Protein AF-A0A968ACC7-F1 (afdb_monomer)

Foldseek 3Di:
DDPVVVVVCCQLVVDPPVVVVVVVVVPDDPPDPDDDDPDPAAAADEDLEPPPQAEAEDPQALDDLLDAQWKWFRHNSHTYIDHPPRPVVVPDPGDSNRMYGYHYPFVRHFADDKWKKKFAWAAPVLVCVLVVPADPQWAWPDKDFPDDPPDRTTIIMTITHGTTNVSVSSRVVSVVVSPGDMDTHRDD

Solvent-accessible surface area (backbone atoms only — not comparable to full-atom values): 10798 Å² total; per-residue (Å²): 134,55,73,67,56,53,52,49,33,38,57,29,48,76,39,51,62,68,57,53,50,47,55,52,59,76,70,52,64,87,85,59,84,76,76,74,78,93,62,96,66,60,55,76,48,77,38,51,72,61,54,61,79,41,45,40,69,32,86,89,62,57,48,56,79,74,56,77,66,27,32,26,39,55,30,75,71,26,33,44,30,35,40,71,80,33,64,74,62,70,71,49,93,71,56,70,89,44,33,30,35,46,43,54,42,33,82,68,17,60,43,87,51,66,37,54,37,41,27,71,62,44,37,69,70,58,52,52,59,55,58,75,69,49,53,89,52,59,44,72,75,52,75,46,73,77,46,62,88,86,48,81,43,30,23,34,38,42,33,27,40,39,65,20,41,46,40,46,42,54,44,53,54,51,47,66,72,62,77,56,71,68,48,73,66,90,59,108

Secondary structure (DSSP, 8-state):
--HHHHHHHHHTTSS-HHHHHHHHHHHS-TT---PPPS-SSPEEEEE----TTTEEE-TTT---TTSSSEEEEEETTEEEEEETT-HHHHHS---GGGEEEEEE-TTT-B--S-EEEEESS--HHHHHHHHHT--TT-EEEEEEE-S-TT-SS--EEEEEE-SBHHHHHHHHHHHHHTT---B-----

Nearest PDB structures (foldseek):
  5iqr-assembly1_8  TM=5.198E-01  e=1.239E-05  Escherichia coli K-12
  5ypw-assembly3_E  TM=6.716E-01  e=7.615E-02  Escherichia coli O157:H7
  5a76-assembly2_D  TM=5.533E-01  e=7.615E-02  Human gammaherpesvirus 8
  5a76-assembly2_C  TM=6.063E-01  e=1.926E-01  Human gammaherpesvirus 8
  6u9d-assembly2_S-2  TM=6.191E-01  e=7.062E-01  Saccharomyces cerevisiae

pLDDT: mean 91.01, std 7.69, range [58.75, 98.56]

Structure (mmCIF, N/CA/C/O backbone):
data_AF-A0A968ACC7-F1
#
_entry.id   AF-A0A968ACC7-F1
#
loop_
_atom_site.group_PDB
_atom_site.id
_atom_site.type_symbol
_atom_site.label_atom_id
_atom_site.label_alt_id
_atom_site.label_comp_id
_atom_site.label_asym_id
_atom_site.label_entity_id
_atom_site.label_seq_id
_atom_site.pdbx_PDB_ins_code
_atom_site.Cartn_x
_atom_site.Cartn_y
_atom_site.Cartn_z
_atom_site.occupancy
_atom_site.B_iso_or_equiv
_atom_site.auth_seq_id
_atom_site.auth_comp_id
_atom_site.auth_asym_id
_atom_site.auth_atom_id
_atom_site.pdbx_PDB_model_num
ATOM 1 N N . GLU A 1 1 ? -19.640 -14.797 26.394 1.00 71.00 1 GLU A N 1
ATOM 2 C CA . GLU A 1 1 ? -18.647 -14.474 25.346 1.00 71.00 1 GLU A CA 1
ATOM 3 C C . GLU A 1 1 ? -17.283 -14.264 25.990 1.00 71.00 1 GLU A C 1
ATOM 5 O O . GLU A 1 1 ? -17.244 -13.847 27.144 1.00 71.00 1 GLU A O 1
ATOM 10 N N . SER A 1 2 ? -16.188 -14.594 25.298 1.00 93.19 2 SER A N 1
ATOM 11 C CA . SER A 1 2 ? -14.826 -14.314 25.775 1.00 93.19 2 SER A CA 1
ATOM 12 C C . SER A 1 2 ? -14.429 -12.861 25.482 1.00 93.19 2 SER A C 1
ATOM 14 O O . SER A 1 2 ? -14.999 -12.214 24.603 1.00 93.19 2 SER A O 1
ATOM 16 N N . LEU A 1 3 ? -13.425 -12.348 26.199 1.00 90.75 3 LEU A N 1
ATOM 17 C CA . LEU A 1 3 ? -12.864 -11.015 25.944 1.00 90.75 3 LEU A CA 1
ATOM 18 C C . LEU A 1 3 ? -12.285 -10.906 24.520 1.00 90.75 3 LEU A C 1
ATOM 20 O O . LEU A 1 3 ? -12.433 -9.881 23.862 1.00 90.75 3 LEU A O 1
ATOM 24 N N . GLU A 1 4 ? -11.666 -11.983 24.037 1.00 90.88 4 GLU A N 1
ATOM 25 C CA . GLU A 1 4 ? -11.117 -12.069 22.682 1.00 90.88 4 GLU A CA 1
ATOM 26 C C . GLU A 1 4 ? -12.207 -11.928 21.620 1.00 90.88 4 GLU A C 1
ATOM 28 O O . GLU A 1 4 ? -12.040 -11.160 20.675 1.00 90.88 4 GLU A O 1
ATOM 33 N N . GLN A 1 5 ? -13.350 -12.596 21.810 1.00 90.12 5 GLN A N 1
ATOM 34 C CA . GLN A 1 5 ? -14.481 -12.472 20.895 1.00 90.12 5 GLN A CA 1
ATOM 35 C C . GLN A 1 5 ? -15.026 -11.042 20.879 1.00 90.12 5 GLN A C 1
ATOM 37 O O . GLN A 1 5 ? -15.308 -10.504 19.815 1.00 90.12 5 GLN A O 1
ATOM 42 N N . LEU A 1 6 ? -15.116 -10.388 22.041 1.00 89.81 6 LEU A N 1
ATOM 43 C CA . LEU A 1 6 ? -15.530 -8.987 22.106 1.00 89.81 6 LEU A CA 1
ATOM 44 C C . LEU A 1 6 ? -14.566 -8.076 21.329 1.00 89.81 6 LEU A C 1
ATOM 46 O O . LEU A 1 6 ? -15.016 -7.208 20.584 1.00 89.81 6 LEU A O 1
ATOM 50 N N . PHE A 1 7 ? -13.251 -8.266 21.478 1.00 87.62 7 PHE A N 1
ATOM 51 C CA . PHE A 1 7 ? -12.260 -7.492 20.724 1.00 87.62 7 PHE A CA 1
ATOM 52 C C . PHE A 1 7 ? -12.349 -7.736 19.223 1.00 87.62 7 PHE A C 1
ATOM 54 O O . PHE A 1 7 ? -12.256 -6.775 18.457 1.00 87.62 7 PHE A O 1
ATOM 61 N N . LEU A 1 8 ? -12.575 -8.983 18.809 1.00 85.12 8 LEU A N 1
ATOM 62 C CA . LEU A 1 8 ? -12.802 -9.318 17.410 1.00 85.12 8 LEU A CA 1
ATOM 63 C C . LEU A 1 8 ? -14.037 -8.585 16.875 1.00 85.12 8 LEU A C 1
ATOM 65 O O . LEU A 1 8 ? -13.915 -7.854 15.897 1.00 85.12 8 LEU A O 1
ATOM 69 N N . ASN A 1 9 ? -15.176 -8.688 17.567 1.00 86.25 9 ASN A N 1
ATOM 70 C CA . ASN A 1 9 ? -16.439 -8.065 17.160 1.00 86.25 9 ASN A CA 1
ATOM 71 C C . ASN A 1 9 ? -16.333 -6.532 17.084 1.00 86.25 9 ASN A C 1
ATOM 73 O O . ASN A 1 9 ? -16.924 -5.907 16.208 1.00 86.25 9 ASN A O 1
ATOM 77 N N . VAL A 1 10 ? -15.559 -5.904 17.977 1.00 83.38 10 VAL A N 1
ATOM 78 C CA . VAL A 1 10 ? -15.259 -4.463 17.888 1.00 83.38 10 VAL A CA 1
ATOM 79 C C . VAL A 1 10 ? -14.365 -4.161 16.685 1.00 83.38 10 VAL A C 1
ATOM 81 O O . VAL A 1 10 ? -14.599 -3.185 15.975 1.00 83.38 10 VAL A O 1
ATOM 84 N N . GLY A 1 11 ? -13.346 -4.988 16.444 1.00 78.44 11 GLY A N 1
ATOM 85 C CA . GLY A 1 11 ? -12.407 -4.831 15.334 1.00 78.44 11 GLY A CA 1
ATOM 86 C C . GLY A 1 11 ? -13.066 -4.940 13.958 1.00 78.44 11 GLY A C 1
ATOM 87 O O . GLY A 1 11 ? -12.715 -4.173 13.063 1.00 78.44 11 GLY A O 1
ATOM 88 N N . VAL A 1 12 ? -14.053 -5.829 13.809 1.00 77.75 12 VAL A N 1
ATOM 89 C CA . VAL A 1 12 ? -14.881 -5.960 12.597 1.00 77.75 12 VAL A CA 1
ATOM 90 C C . VAL A 1 12 ? -16.132 -5.077 12.636 1.00 77.75 12 VAL A C 1
ATOM 92 O O . VAL A 1 12 ? -17.044 -5.271 11.853 1.00 77.75 12 VAL A O 1
ATOM 95 N N . ALA A 1 13 ? -16.220 -4.104 13.544 1.00 77.19 13 ALA A N 1
ATOM 96 C CA . ALA A 1 13 ? -17.356 -3.185 13.653 1.00 77.19 13 ALA A CA 1
ATOM 97 C C . ALA A 1 13 ? -18.755 -3.833 13.843 1.00 77.19 13 ALA A C 1
ATOM 99 O O . ALA A 1 13 ? -19.752 -3.116 13.783 1.00 77.19 13 ALA A O 1
ATOM 100 N N . GLU A 1 14 ? -18.847 -5.133 14.153 1.00 83.25 14 GLU A N 1
ATOM 101 C CA . GLU A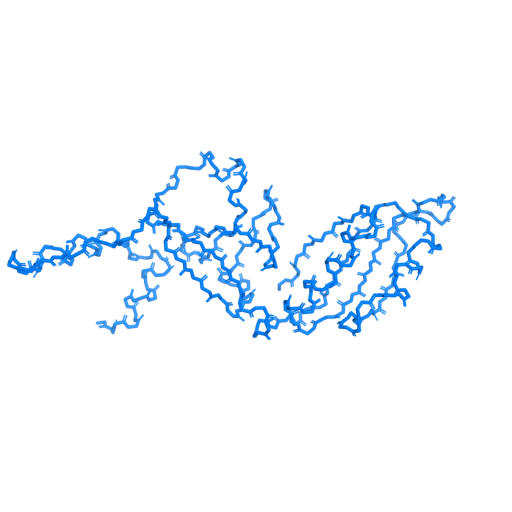 1 14 ? -20.092 -5.806 14.567 1.00 83.25 14 GLU A CA 1
ATOM 102 C C . GLU A 1 14 ? -20.606 -5.245 15.899 1.00 83.25 14 GLU A C 1
ATOM 104 O O . GLU A 1 14 ? -21.808 -5.079 16.109 1.00 83.25 14 GLU A O 1
ATOM 109 N N . VAL A 1 15 ? -19.683 -4.910 16.806 1.00 85.75 15 VAL A N 1
ATOM 110 C CA . VAL A 1 15 ? -19.976 -4.174 18.036 1.00 85.75 15 VAL A CA 1
ATOM 111 C C . VAL A 1 15 ? -19.408 -2.768 17.911 1.00 85.75 15 VAL A C 1
ATOM 113 O O . VAL A 1 15 ? -18.197 -2.554 17.909 1.00 85.75 15 VAL A O 1
ATOM 116 N N . SER A 1 16 ? -20.294 -1.774 17.876 1.00 81.44 16 SER A N 1
ATOM 117 C CA . SER A 1 16 ? -19.899 -0.366 17.847 1.00 81.44 16 SER A CA 1
ATOM 118 C C . SER A 1 16 ? -19.069 -0.003 19.084 1.00 81.44 16 SER A C 1
ATOM 120 O O . SER A 1 16 ? -19.563 -0.029 20.218 1.00 81.44 16 SER A O 1
ATOM 122 N N . TYR A 1 17 ? -17.822 0.433 18.865 1.00 80.69 17 TYR A N 1
ATOM 123 C CA . TYR A 1 17 ? -16.945 0.929 19.930 1.00 80.69 17 TYR A CA 1
ATOM 124 C C . TYR A 1 17 ? -17.617 2.030 20.757 1.00 80.69 17 TYR A C 1
ATOM 126 O O . TYR A 1 17 ? -17.463 2.082 21.973 1.00 80.69 17 TYR A O 1
ATOM 134 N N . ARG A 1 18 ? -18.407 2.904 20.123 1.00 80.38 18 ARG A N 1
ATOM 135 C CA . ARG A 1 18 ? -19.126 3.982 20.813 1.00 80.38 18 ARG A CA 1
ATOM 136 C C . ARG A 1 18 ? -20.157 3.442 21.800 1.00 80.38 18 ARG A C 1
ATOM 138 O O . ARG A 1 18 ? -20.295 3.980 22.897 1.00 80.38 18 ARG A O 1
ATOM 145 N N . GLU A 1 19 ? -20.891 2.409 21.406 1.00 85.12 19 GLU A N 1
ATOM 146 C CA . GLU A 1 19 ? -21.922 1.807 22.252 1.00 85.12 19 GLU A CA 1
ATOM 147 C C . GLU A 1 19 ? -21.301 0.992 23.371 1.00 85.12 19 GLU A C 1
ATOM 149 O O . GLU A 1 19 ? -21.732 1.116 24.515 1.00 85.12 19 GLU A O 1
ATOM 154 N N . LEU A 1 20 ? -20.251 0.233 23.055 1.00 88.25 20 LEU A N 1
ATOM 155 C CA . LEU A 1 20 ? -19.456 -0.469 24.048 1.00 88.25 20 LEU A CA 1
ATOM 156 C C . LEU A 1 20 ? -18.865 0.516 25.059 1.00 88.25 20 LEU A C 1
ATOM 158 O O . LEU A 1 20 ? -19.028 0.334 26.259 1.00 88.25 20 LEU A O 1
ATOM 162 N N . ARG A 1 21 ? -18.261 1.610 24.585 1.00 85.50 21 ARG A N 1
ATOM 163 C CA . ARG A 1 21 ? -17.738 2.678 25.438 1.00 85.50 21 ARG A CA 1
ATOM 164 C C . ARG A 1 21 ? -18.832 3.260 26.322 1.00 85.50 21 ARG A C 1
ATOM 166 O O . ARG A 1 21 ? -18.579 3.455 27.500 1.00 85.50 21 ARG A O 1
ATOM 173 N N . ARG A 1 22 ? -20.023 3.547 25.785 1.00 86.56 22 ARG A N 1
ATOM 174 C CA . ARG A 1 22 ? -21.145 4.052 26.590 1.00 86.56 22 ARG A CA 1
ATOM 175 C C . ARG A 1 22 ? -21.523 3.051 27.683 1.00 86.56 22 ARG A C 1
ATOM 177 O O . ARG A 1 22 ? -21.498 3.423 28.842 1.00 86.56 22 ARG A O 1
ATOM 184 N N . LYS A 1 23 ? -21.745 1.781 27.328 1.00 90.25 23 LYS A N 1
ATOM 185 C CA . LYS A 1 23 ? -22.067 0.716 28.292 1.00 90.25 23 LYS A CA 1
ATOM 186 C C . LYS A 1 23 ? -21.004 0.575 29.382 1.00 90.25 23 LYS A C 1
ATOM 188 O O . LYS A 1 23 ? -21.356 0.411 30.538 1.00 90.25 23 LYS A O 1
ATOM 193 N N . ILE A 1 24 ? -19.721 0.659 29.019 1.00 88.50 24 ILE A N 1
ATOM 194 C CA . ILE A 1 24 ? -18.614 0.640 29.982 1.00 88.50 24 ILE A CA 1
ATOM 195 C C . ILE A 1 24 ? -18.703 1.852 30.912 1.00 88.50 24 ILE A C 1
ATOM 197 O O . ILE A 1 24 ? -18.615 1.695 32.119 1.00 88.50 24 ILE A O 1
ATOM 201 N N . MET A 1 25 ? -18.901 3.055 30.370 1.00 85.56 25 MET A N 1
ATOM 202 C CA . MET A 1 25 ? -19.021 4.269 31.182 1.00 85.56 25 MET A CA 1
ATOM 203 C C . MET A 1 25 ? -20.233 4.233 32.121 1.00 85.56 25 MET A C 1
ATOM 205 O O . MET A 1 25 ? -20.122 4.740 33.228 1.00 85.56 25 MET A O 1
ATOM 209 N N . ASP A 1 26 ? -21.342 3.614 31.706 1.00 88.75 26 ASP A N 1
ATOM 210 C CA . ASP A 1 26 ? -22.577 3.517 32.496 1.00 88.75 26 ASP A CA 1
ATOM 211 C C . ASP A 1 26 ? -22.447 2.567 33.705 1.00 88.75 26 ASP A C 1
ATOM 213 O O . ASP A 1 26 ? -23.230 2.668 34.645 1.00 88.75 26 ASP A O 1
ATOM 217 N N . VAL A 1 27 ? -21.478 1.640 33.696 1.00 89.88 27 VAL A N 1
ATOM 218 C CA . VAL A 1 27 ? -21.245 0.685 34.801 1.00 89.88 27 VAL A CA 1
ATOM 219 C C . VAL A 1 27 ? -20.050 1.047 35.685 1.00 89.88 27 VAL A C 1
ATOM 221 O O . VAL A 1 27 ? -19.807 0.373 36.686 1.00 89.88 27 VAL A O 1
ATOM 224 N N . LEU A 1 28 ? -19.270 2.068 35.317 1.00 86.69 28 LEU A N 1
ATOM 225 C CA . LEU A 1 28 ? -18.111 2.494 36.101 1.00 86.69 28 LEU A CA 1
ATOM 226 C C . LEU A 1 28 ? -18.561 3.337 37.311 1.00 86.69 28 LEU A C 1
ATOM 228 O O . LEU A 1 28 ? -19.356 4.258 37.131 1.00 86.69 28 LEU A O 1
ATOM 232 N N . PRO A 1 29 ? -18.033 3.073 38.523 1.00 87.12 29 PRO A N 1
ATOM 233 C CA . PRO A 1 29 ? -18.265 3.915 39.696 1.00 87.12 29 PRO A CA 1
ATOM 234 C C . PRO A 1 29 ? -17.940 5.394 39.447 1.00 87.12 29 PRO A C 1
ATOM 236 O O . PRO A 1 29 ? -16.909 5.706 38.846 1.00 87.12 29 PRO A O 1
ATOM 239 N N . GLU A 1 30 ? -18.768 6.305 39.967 1.00 80.19 30 GLU A N 1
ATOM 240 C CA . GLU A 1 30 ? -18.578 7.758 39.815 1.00 80.19 30 GLU A CA 1
ATOM 241 C C . GLU A 1 30 ? -17.269 8.259 40.450 1.00 80.19 30 GLU A C 1
ATOM 243 O O . GLU A 1 30 ? -16.687 9.242 39.990 1.00 80.19 30 GLU A O 1
ATOM 248 N N . GLU A 1 31 ? -16.762 7.559 41.470 1.00 84.38 31 GLU A N 1
ATOM 249 C CA . GLU A 1 31 ? -15.512 7.915 42.153 1.00 84.38 31 GLU A CA 1
ATOM 250 C C . GLU A 1 31 ? -14.255 7.636 41.308 1.00 84.38 31 GLU A C 1
ATOM 252 O O . GLU A 1 31 ? -13.155 8.095 41.642 1.00 84.38 31 GLU A O 1
ATOM 257 N N . LEU A 1 32 ? -14.376 6.881 40.209 1.00 82.00 32 LEU A N 1
ATOM 258 C CA . LEU A 1 32 ? -13.246 6.608 39.330 1.00 82.00 32 LEU A CA 1
ATOM 259 C C . LEU A 1 32 ? -12.881 7.862 38.537 1.00 82.00 32 LEU A C 1
ATOM 261 O O . LEU A 1 32 ? -13.568 8.277 37.604 1.00 82.00 32 LEU A O 1
ATOM 265 N N . ASN A 1 33 ? -11.713 8.428 38.843 1.00 77.94 33 ASN A N 1
ATOM 266 C CA . ASN A 1 33 ? -11.137 9.513 38.057 1.00 77.94 33 ASN A CA 1
ATOM 267 C C . ASN A 1 33 ? -10.605 8.987 36.708 1.00 77.94 33 ASN A C 1
ATOM 269 O O . ASN A 1 33 ? -9.413 8.705 36.545 1.00 77.94 33 ASN A O 1
ATOM 273 N N . ILE A 1 34 ? -11.505 8.830 35.733 1.00 76.75 34 ILE A N 1
ATOM 274 C CA . ILE A 1 34 ? -11.177 8.365 34.384 1.00 76.75 34 ILE A CA 1
ATOM 275 C C . ILE A 1 34 ? -10.343 9.437 33.678 1.00 76.75 34 ILE A C 1
ATOM 277 O O . ILE A 1 34 ? -10.851 10.438 33.161 1.00 76.75 34 ILE A O 1
ATOM 281 N N . LYS A 1 35 ? -9.031 9.203 33.604 1.00 76.62 35 LYS A N 1
ATOM 282 C CA . LYS A 1 35 ? -8.128 10.043 32.817 1.00 76.62 35 LYS A CA 1
ATOM 283 C C . LYS A 1 35 ? -8.487 9.920 31.340 1.00 76.62 35 LYS A C 1
ATOM 285 O O . LYS A 1 35 ? -8.359 8.854 30.739 1.00 76.62 35 LYS A O 1
ATOM 290 N N . LYS A 1 36 ? -8.911 11.030 30.732 1.00 68.88 36 LYS A N 1
ATOM 291 C CA . LYS A 1 36 ? -9.099 11.089 29.279 1.00 68.88 36 LYS A CA 1
ATOM 292 C C . LYS A 1 36 ? -7.754 10.819 28.591 1.00 68.88 36 LYS A C 1
ATOM 294 O O . LYS A 1 36 ? -6.738 11.353 29.045 1.00 68.88 36 LYS A O 1
ATOM 299 N N . PRO A 1 37 ? -7.724 10.021 27.508 1.00 66.44 37 PRO A N 1
ATOM 300 C CA . PRO A 1 37 ? -6.487 9.747 26.795 1.00 66.44 37 PRO A CA 1
ATOM 301 C C . PRO A 1 37 ? -5.833 11.055 26.339 1.00 66.44 37 PRO A C 1
ATOM 303 O O . PRO A 1 37 ? -6.477 11.939 25.767 1.00 66.44 37 PRO A O 1
ATOM 306 N N . VAL A 1 38 ? -4.537 11.177 26.620 1.00 58.75 38 VAL A N 1
ATOM 307 C CA . VAL A 1 38 ? -3.728 12.363 26.326 1.00 58.75 38 VAL A CA 1
ATOM 308 C C . VAL A 1 38 ? -3.329 12.310 24.849 1.00 58.75 38 VAL A C 1
ATOM 310 O O . VAL A 1 38 ? -2.241 11.876 24.494 1.00 58.75 38 VAL A O 1
ATOM 313 N N . GLY A 1 39 ? -4.246 12.669 23.948 1.00 62.84 39 GLY A N 1
ATOM 314 C CA . GLY A 1 39 ? -3.976 12.603 22.511 1.00 62.84 39 GLY A CA 1
ATOM 315 C C . GLY A 1 39 ? -5.050 13.251 21.642 1.00 62.84 39 GLY A C 1
ATOM 316 O O . GLY A 1 39 ? -6.228 12.902 21.695 1.00 62.84 39 GLY A O 1
ATOM 317 N N . ARG A 1 40 ? -4.644 14.190 20.776 1.00 70.06 40 ARG A N 1
ATOM 318 C CA . ARG A 1 40 ? -5.550 14.811 19.789 1.00 70.06 40 ARG A CA 1
ATOM 319 C C . ARG A 1 40 ? -5.742 13.973 18.516 1.00 70.06 40 ARG A C 1
ATOM 321 O O . ARG A 1 40 ? -6.642 14.296 17.748 1.00 70.06 40 ARG A O 1
ATOM 328 N N . GLY A 1 41 ? -4.955 12.913 18.308 1.00 76.19 41 GLY A N 1
ATOM 329 C CA . GLY A 1 41 ? -4.993 12.069 17.105 1.00 76.19 41 GLY A CA 1
ATOM 330 C C . GLY A 1 41 ? -5.867 10.808 17.220 1.00 76.19 41 GLY A C 1
ATOM 331 O O . GLY A 1 41 ? -6.300 10.461 18.322 1.00 76.19 41 GLY A O 1
ATOM 332 N N . PRO A 1 42 ? -6.146 10.127 16.093 1.00 85.19 42 PRO A N 1
ATOM 333 C CA . PRO A 1 42 ? -6.729 8.785 16.095 1.00 85.19 42 PRO A CA 1
ATOM 334 C C . PRO A 1 42 ? -5.817 7.776 16.803 1.00 85.19 42 PRO A C 1
ATOM 336 O O . PRO A 1 42 ? -4.614 8.015 16.951 1.00 85.19 42 PRO A O 1
ATOM 339 N N . ASN A 1 43 ? -6.380 6.633 17.198 1.00 85.81 43 ASN A N 1
ATOM 340 C CA . ASN A 1 43 ? -5.590 5.511 17.709 1.00 85.81 43 ASN A CA 1
ATOM 341 C C . ASN A 1 43 ? -4.620 5.019 16.630 1.00 85.81 43 ASN A C 1
ATOM 343 O O . ASN A 1 43 ? -4.925 5.112 15.445 1.00 85.81 43 ASN A O 1
ATOM 347 N N . LYS A 1 44 ? -3.458 4.497 17.025 1.00 90.81 44 LYS A N 1
ATOM 348 C CA . LYS A 1 44 ? -2.456 3.972 16.093 1.00 90.81 44 LYS A CA 1
ATOM 349 C C . LYS A 1 44 ? -2.351 2.460 16.228 1.00 90.81 44 LYS A C 1
ATOM 351 O O . LYS A 1 44 ? -2.230 1.965 17.344 1.00 90.81 44 LYS A O 1
ATOM 356 N N . ILE A 1 45 ? -2.322 1.765 15.096 1.00 91.75 45 ILE A N 1
ATOM 357 C CA . ILE A 1 45 ? -2.059 0.330 15.014 1.00 91.75 45 ILE A CA 1
ATOM 358 C C . ILE A 1 45 ? -0.803 0.054 14.180 1.00 91.75 45 ILE A C 1
ATOM 360 O O . ILE A 1 45 ? -0.461 0.795 13.249 1.00 91.75 45 ILE A O 1
ATOM 364 N N . SER A 1 46 ? -0.114 -1.023 14.540 1.00 94.81 46 SER A N 1
ATOM 365 C CA . SER A 1 46 ? 1.031 -1.558 13.806 1.00 94.81 46 SER A CA 1
ATOM 366 C C . SER A 1 46 ? 0.676 -2.959 13.333 1.00 94.81 46 SER A C 1
ATOM 368 O O . SER A 1 46 ? 0.330 -3.802 14.153 1.00 94.81 46 SER A O 1
ATOM 370 N N . LEU A 1 47 ? 0.747 -3.184 12.028 1.00 95.25 47 LEU A N 1
ATOM 371 C CA . LEU A 1 47 ? 0.401 -4.447 11.387 1.00 95.25 47 LEU A CA 1
ATOM 372 C C . LEU A 1 47 ? 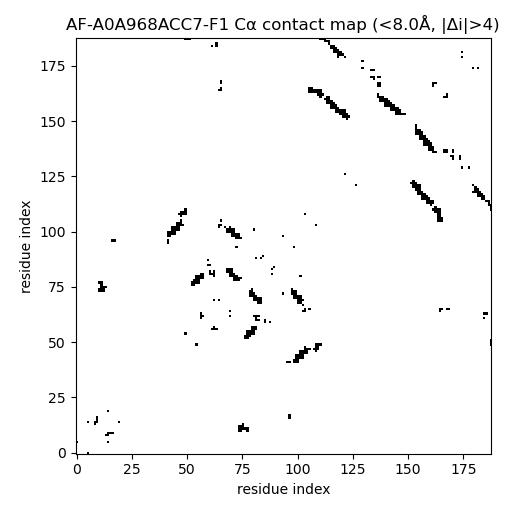1.665 -5.191 10.965 1.00 95.25 47 LEU A C 1
ATOM 374 O O . LEU A 1 47 ? 2.666 -4.579 10.588 1.00 95.25 47 LEU A O 1
ATOM 378 N N . ASP A 1 48 ? 1.611 -6.513 10.987 1.00 95.69 48 ASP A N 1
ATOM 379 C CA . ASP A 1 48 ? 2.667 -7.397 10.500 1.00 95.69 48 ASP A CA 1
ATOM 380 C C . ASP A 1 48 ? 2.221 -8.254 9.302 1.00 95.69 48 ASP A C 1
ATOM 382 O O . ASP A 1 48 ? 3.032 -8.997 8.761 1.00 95.69 48 ASP A O 1
ATOM 386 N N . THR A 1 49 ? 0.989 -8.081 8.815 1.00 93.56 49 THR A N 1
ATOM 387 C CA . THR A 1 49 ? 0.414 -8.823 7.683 1.00 93.56 49 THR A CA 1
ATOM 388 C C . THR A 1 49 ? -0.084 -7.898 6.565 1.00 93.56 49 THR A C 1
ATOM 390 O O . THR A 1 49 ? -0.368 -6.721 6.796 1.00 93.56 49 THR A O 1
ATOM 393 N N . LEU A 1 50 ? -0.181 -8.433 5.345 1.00 95.06 50 LEU A N 1
ATOM 394 C CA . LEU A 1 50 ? -0.841 -7.823 4.181 1.00 95.06 50 LEU A CA 1
ATOM 395 C C . LEU A 1 50 ? -2.113 -8.585 3.779 1.00 95.06 50 LEU A C 1
ATOM 397 O O . LEU A 1 50 ? -2.573 -8.410 2.655 1.00 95.06 50 LEU A O 1
ATOM 401 N N . ASP A 1 51 ? -2.655 -9.425 4.667 1.00 92.50 51 ASP A N 1
ATOM 402 C CA . ASP A 1 51 ? -3.785 -10.314 4.379 1.00 92.50 51 ASP A CA 1
ATOM 403 C C . ASP A 1 51 ? -4.927 -9.573 3.654 1.00 92.50 51 ASP A C 1
ATOM 405 O O . ASP A 1 51 ? -5.564 -8.693 4.249 1.00 92.50 51 ASP A O 1
ATOM 409 N N . PRO A 1 52 ? -5.208 -9.911 2.380 1.00 91.31 52 PRO A N 1
ATOM 410 C CA . PRO A 1 52 ? -6.243 -9.241 1.614 1.00 91.31 52 PRO A CA 1
ATOM 411 C C . PRO A 1 52 ? -7.644 -9.490 2.173 1.00 91.31 52 PRO A C 1
ATOM 413 O O . PRO A 1 52 ? -8.547 -8.742 1.815 1.00 91.31 52 PRO A O 1
ATOM 416 N N . ALA A 1 53 ? -7.878 -10.493 3.026 1.00 89.06 53 ALA A N 1
ATOM 417 C CA . ALA A 1 53 ? -9.168 -10.682 3.689 1.00 89.06 53 ALA A CA 1
ATOM 418 C C . ALA A 1 53 ? -9.481 -9.546 4.674 1.00 89.06 53 ALA A C 1
ATOM 420 O O . ALA A 1 53 ? -10.645 -9.188 4.834 1.00 89.06 53 ALA A O 1
ATOM 421 N N . VAL A 1 54 ? -8.448 -8.947 5.276 1.00 88.75 54 VAL A N 1
ATOM 422 C CA . VAL A 1 54 ? -8.583 -7.918 6.319 1.00 88.75 54 VAL A CA 1
ATOM 423 C C . VAL A 1 54 ? -8.134 -6.541 5.832 1.00 88.75 54 VAL A C 1
ATOM 425 O O . VAL A 1 54 ? -8.682 -5.535 6.261 1.00 88.75 54 VAL A O 1
ATOM 428 N N . ILE A 1 55 ? -7.143 -6.451 4.946 1.00 93.88 55 ILE A N 1
ATOM 429 C CA . ILE A 1 55 ? -6.524 -5.183 4.542 1.00 93.88 55 ILE A CA 1
ATOM 430 C C . ILE A 1 55 ? -6.882 -4.881 3.094 1.00 93.88 55 ILE A C 1
ATOM 432 O O . ILE A 1 55 ? -6.485 -5.604 2.182 1.00 93.88 55 ILE A O 1
ATOM 436 N N . LYS A 1 56 ? -7.583 -3.766 2.874 1.00 93.94 56 LYS A N 1
ATOM 437 C CA . LYS A 1 56 ? -7.982 -3.290 1.547 1.00 93.94 56 LYS A CA 1
ATOM 438 C C . LYS A 1 56 ? -7.325 -1.944 1.255 1.00 93.94 56 LYS A C 1
ATOM 440 O O . LYS A 1 56 ? -7.649 -0.941 1.887 1.00 93.94 56 LYS A O 1
ATOM 445 N N . PHE A 1 57 ? -6.411 -1.895 0.288 1.00 95.44 57 PHE A N 1
ATOM 446 C CA . PHE A 1 57 ? -5.835 -0.628 -0.171 1.00 95.44 57 PHE A CA 1
ATOM 447 C C . PHE A 1 57 ? -6.809 0.095 -1.102 1.00 95.44 57 PHE A C 1
ATOM 449 O O . PHE A 1 57 ? -7.343 -0.480 -2.049 1.00 95.44 57 PHE A O 1
ATOM 456 N N . SER A 1 58 ? -7.052 1.377 -0.840 1.00 93.94 58 SER A N 1
ATOM 457 C CA . SER A 1 58 ? -8.066 2.125 -1.582 1.00 93.94 58 SER A CA 1
ATOM 458 C C . SER A 1 58 ? -7.606 2.516 -2.980 1.00 93.94 58 SER A C 1
ATOM 460 O O . SER A 1 58 ? -6.581 3.179 -3.149 1.00 93.94 58 SER A O 1
ATOM 462 N N . ALA A 1 59 ? -8.443 2.243 -3.981 1.00 92.31 59 ALA A N 1
ATOM 463 C CA . ALA A 1 59 ? -8.177 2.607 -5.374 1.00 92.31 59 ALA A CA 1
ATOM 464 C C . ALA A 1 59 ? -8.058 4.128 -5.610 1.00 92.31 59 ALA A C 1
ATOM 466 O O . ALA A 1 59 ? -7.461 4.557 -6.592 1.00 92.31 59 ALA A O 1
ATOM 467 N N . CYS A 1 60 ? -8.610 4.968 -4.724 1.00 93.50 60 CYS A N 1
ATOM 468 C CA . CYS A 1 60 ? -8.623 6.422 -4.908 1.00 93.50 60 CYS A CA 1
ATOM 469 C C . CYS A 1 60 ? -7.264 7.106 -4.739 1.00 93.50 60 CYS A C 1
ATOM 471 O O . CYS A 1 60 ? -7.028 8.127 -5.372 1.00 93.50 60 CYS A O 1
ATOM 473 N N . CYS A 1 61 ? -6.413 6.594 -3.850 1.00 93.25 61 CYS A N 1
ATOM 474 C CA . CYS A 1 61 ? -5.099 7.170 -3.558 1.00 93.25 61 CYS A CA 1
ATOM 475 C C . CYS A 1 61 ? -3.972 6.136 -3.632 1.00 93.25 61 CYS A C 1
ATOM 477 O O . CYS A 1 61 ? -2.845 6.487 -3.308 1.00 93.25 61 CYS A O 1
ATOM 479 N N . LYS A 1 62 ? -4.288 4.884 -4.009 1.00 94.00 62 LYS A N 1
ATOM 480 C CA . LYS A 1 62 ? -3.352 3.758 -4.170 1.00 94.00 62 LYS A CA 1
ATOM 481 C C . LYS A 1 62 ? -2.252 3.748 -3.082 1.00 94.00 62 LYS A C 1
ATOM 483 O O . LYS A 1 62 ? -1.070 3.833 -3.413 1.00 94.00 62 LYS A O 1
ATOM 488 N N . PRO A 1 63 ? -2.622 3.725 -1.782 1.00 96.44 63 PRO A N 1
ATOM 489 C CA . PRO A 1 63 ? -1.645 3.832 -0.706 1.00 96.44 63 PRO A CA 1
ATOM 490 C C . PRO A 1 63 ? -0.693 2.642 -0.731 1.00 96.44 63 PRO A C 1
ATOM 492 O O . PRO A 1 63 ? -1.119 1.511 -0.958 1.00 96.44 63 PRO A O 1
ATOM 495 N N . LYS A 1 64 ? 0.582 2.888 -0.429 1.00 95.88 64 LYS A N 1
ATOM 496 C CA . LYS A 1 64 ? 1.591 1.826 -0.334 1.00 95.88 64 LYS A CA 1
ATOM 497 C C . LYS A 1 64 ? 1.886 1.543 1.137 1.00 95.88 64 LYS A C 1
ATOM 499 O O . LYS A 1 64 ? 2.147 2.487 1.876 1.00 95.88 64 LYS A O 1
ATOM 504 N N . PRO A 1 65 ? 1.952 0.278 1.584 1.00 96.50 65 PRO A N 1
ATOM 505 C CA . PRO A 1 65 ? 2.194 -0.061 2.996 1.00 96.50 65 PRO A CA 1
ATOM 506 C C . PRO A 1 65 ? 3.545 0.436 3.554 1.00 96.50 65 PRO A C 1
ATOM 508 O O . PRO A 1 65 ? 3.770 0.430 4.763 1.00 96.50 65 PRO A O 1
ATOM 511 N N . THR A 1 66 ? 4.456 0.890 2.687 1.00 96.56 66 THR A N 1
ATOM 512 C CA . THR A 1 66 ? 5.748 1.492 3.048 1.00 96.56 66 THR A CA 1
ATOM 513 C C . THR A 1 66 ? 5.687 3.007 3.293 1.00 96.56 66 THR A C 1
ATOM 515 O O . THR A 1 66 ? 6.688 3.590 3.729 1.00 96.56 66 THR A O 1
ATOM 518 N N . GLU A 1 67 ? 4.561 3.654 2.974 1.00 95.19 67 GLU A N 1
ATOM 519 C CA . GLU A 1 67 ? 4.339 5.095 3.134 1.00 95.19 67 GLU A CA 1
ATOM 520 C C . GLU A 1 67 ? 4.112 5.496 4.595 1.00 95.19 67 GLU A C 1
ATOM 522 O O . GLU A 1 67 ? 3.834 4.683 5.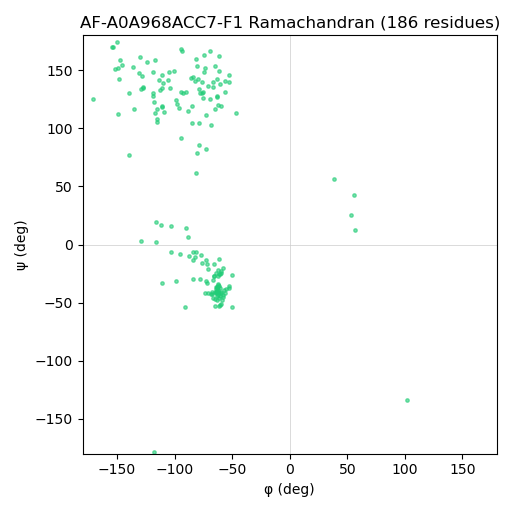477 1.00 95.19 67 GLU A O 1
ATOM 527 N N . LYS A 1 68 ? 4.263 6.796 4.851 1.00 93.06 68 LYS A N 1
ATOM 528 C CA . LYS A 1 68 ? 3.903 7.416 6.127 1.00 93.06 68 LYS A CA 1
ATOM 529 C C . LYS A 1 68 ? 2.483 7.973 6.050 1.00 93.06 68 LYS A C 1
ATOM 531 O O . LYS A 1 68 ? 1.931 8.131 4.968 1.00 93.06 68 LYS A O 1
ATOM 536 N N . ASP A 1 69 ? 1.928 8.303 7.215 1.00 93.50 69 ASP A N 1
ATOM 537 C CA . ASP A 1 69 ? 0.636 8.986 7.335 1.00 93.50 69 ASP A CA 1
ATOM 538 C C . ASP A 1 69 ? -0.516 8.247 6.635 1.00 93.50 69 ASP A C 1
ATOM 540 O O . ASP A 1 69 ? -1.371 8.850 5.981 1.00 93.50 69 ASP A O 1
ATOM 544 N N . LEU A 1 70 ? -0.544 6.924 6.799 1.00 96.88 70 LEU A N 1
ATOM 545 C CA . LEU A 1 70 ? -1.653 6.087 6.365 1.00 96.88 70 LEU A CA 1
ATOM 546 C C . LEU A 1 70 ? -2.753 6.070 7.424 1.00 96.88 70 LEU A C 1
ATOM 548 O O . LEU A 1 70 ? -2.501 6.096 8.633 1.00 96.88 70 LEU A O 1
ATOM 552 N N . ILE A 1 71 ? -3.988 6.029 6.946 1.00 95.69 71 ILE A N 1
ATOM 553 C CA . ILE A 1 71 ? -5.193 6.045 7.760 1.00 95.69 71 ILE A CA 1
ATOM 554 C C . ILE A 1 71 ? -6.095 4.887 7.342 1.00 95.69 71 ILE A C 1
ATOM 556 O O . ILE A 1 71 ? -6.267 4.626 6.156 1.00 95.69 71 ILE A O 1
ATOM 560 N N . GLY A 1 72 ? -6.615 4.161 8.321 1.00 94.69 72 GLY A N 1
ATOM 561 C CA . GLY A 1 72 ? -7.471 3.000 8.139 1.00 94.69 72 GLY A CA 1
ATOM 562 C C . GLY A 1 72 ? -8.874 3.304 8.631 1.00 94.69 72 GLY A C 1
ATOM 563 O O . GLY A 1 72 ? -9.025 3.835 9.730 1.00 94.69 72 GLY A O 1
ATOM 564 N N . ILE A 1 73 ? -9.879 2.966 7.831 1.00 92.25 73 ILE A N 1
ATOM 565 C CA . ILE A 1 73 ? -11.287 2.973 8.235 1.00 92.25 73 ILE A CA 1
ATOM 566 C C . ILE A 1 73 ? -11.664 1.545 8.617 1.00 92.25 73 ILE A C 1
ATOM 568 O O . ILE A 1 73 ? -11.564 0.644 7.778 1.00 92.25 73 ILE A O 1
ATOM 572 N N . LEU A 1 74 ? -12.097 1.357 9.860 1.00 87.94 74 LEU A N 1
ATOM 573 C CA . LEU A 1 74 ? -12.614 0.089 10.364 1.00 87.94 74 LEU A CA 1
ATOM 574 C C . LEU A 1 74 ? -14.025 -0.142 9.815 1.00 87.94 74 LEU A C 1
ATOM 576 O O . LEU A 1 74 ? -14.868 0.753 9.849 1.00 87.94 74 LEU A O 1
ATOM 580 N N . ASN A 1 75 ? -14.273 -1.330 9.277 1.00 83.94 75 ASN A N 1
ATOM 581 C CA . ASN A 1 75 ? -15.579 -1.768 8.802 1.00 83.94 75 ASN A CA 1
ATOM 582 C C . ASN A 1 75 ? -15.713 -3.296 8.939 1.00 83.94 75 ASN A C 1
ATOM 584 O O . ASN A 1 75 ? -14.744 -3.990 9.235 1.00 83.94 75 ASN A O 1
ATOM 588 N N . GLU A 1 76 ? -16.903 -3.822 8.656 1.00 82.62 76 GLU A N 1
ATOM 589 C CA . GLU A 1 76 ? -17.226 -5.261 8.721 1.00 82.62 76 GLU A CA 1
ATOM 590 C C . GLU A 1 76 ? -16.352 -6.157 7.840 1.00 82.62 76 GLU A C 1
ATOM 592 O O . GLU A 1 76 ? -16.231 -7.353 8.081 1.00 82.62 76 GLU A O 1
ATOM 597 N N . ARG A 1 77 ? -15.698 -5.589 6.824 1.00 83.56 77 ARG A N 1
ATOM 598 C CA . ARG A 1 77 ? -14.804 -6.302 5.902 1.00 83.56 77 ARG A CA 1
ATOM 599 C C . ARG A 1 77 ? -13.325 -6.047 6.209 1.00 83.56 77 ARG A C 1
ATOM 601 O O . ARG A 1 77 ? -12.478 -6.290 5.352 1.00 83.56 77 ARG A O 1
ATOM 608 N N . GLY A 1 78 ? -13.020 -5.519 7.396 1.00 87.81 78 GLY A N 1
ATOM 609 C CA . GLY A 1 78 ? -11.671 -5.207 7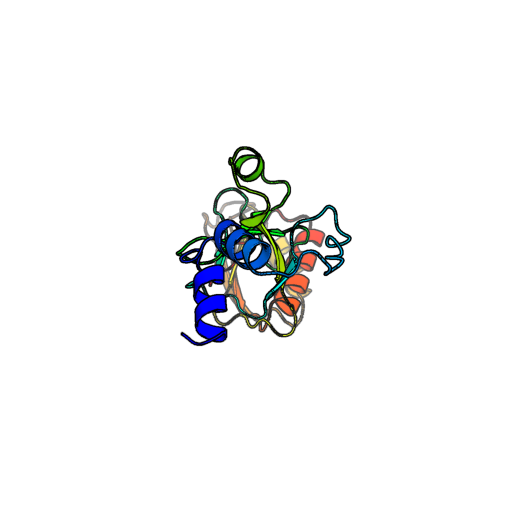.858 1.00 87.81 78 GLY A CA 1
ATOM 610 C C . GLY A 1 78 ? -11.320 -3.720 7.758 1.00 87.81 78 GLY A C 1
ATOM 611 O O . GLY A 1 78 ? -12.074 -2.845 8.178 1.00 87.81 78 GLY A O 1
ATOM 612 N N . ILE A 1 79 ? -10.132 -3.421 7.238 1.00 91.88 79 ILE A N 1
ATOM 613 C CA . ILE A 1 79 ? -9.507 -2.098 7.253 1.00 91.88 79 ILE A CA 1
ATOM 614 C C . ILE A 1 79 ? -9.367 -1.582 5.820 1.00 91.88 79 ILE A C 1
ATOM 616 O O . ILE A 1 79 ? -8.601 -2.127 5.023 1.00 91.88 79 ILE A O 1
ATOM 620 N N . SER A 1 80 ? -10.051 -0.478 5.510 1.00 94.31 80 SER A N 1
ATOM 621 C CA . SER A 1 80 ? -9.839 0.266 4.262 1.00 94.31 80 SER A CA 1
ATOM 622 C C . SER A 1 80 ? -8.743 1.310 4.449 1.00 94.31 80 SER A C 1
ATOM 624 O O . SER A 1 80 ? -8.907 2.255 5.222 1.00 94.31 80 SER A O 1
ATOM 626 N N . VAL A 1 81 ? -7.622 1.152 3.751 1.00 96.50 81 VAL A N 1
ATOM 627 C CA . VAL A 1 81 ? -6.418 1.976 3.910 1.00 96.50 81 VAL A CA 1
ATOM 628 C C . VAL A 1 81 ? -6.422 3.118 2.899 1.00 96.50 81 VAL A C 1
ATOM 630 O O . VAL A 1 81 ? -6.611 2.902 1.701 1.00 96.50 81 VAL A O 1
ATOM 633 N N . HIS A 1 82 ? -6.162 4.329 3.381 1.00 96.88 82 HIS A N 1
ATOM 634 C CA . HIS A 1 82 ? -6.020 5.564 2.618 1.00 96.88 82 HIS A CA 1
ATOM 635 C C . HIS A 1 82 ? -4.735 6.304 3.012 1.00 96.88 82 HIS A C 1
ATOM 637 O O . HIS A 1 82 ? -4.196 6.121 4.103 1.00 96.88 82 HIS A O 1
ATOM 643 N N . GLN A 1 83 ? -4.279 7.215 2.155 1.00 96.12 83 GLN A N 1
ATOM 644 C CA . GLN A 1 83 ? -3.358 8.275 2.565 1.00 96.12 83 GLN A CA 1
ATOM 645 C C . GLN A 1 83 ? -4.141 9.351 3.326 1.00 96.12 83 GLN A C 1
ATOM 647 O O . GLN A 1 83 ? -5.229 9.747 2.906 1.00 96.12 83 GLN A O 1
ATOM 652 N N . LYS A 1 84 ? -3.581 9.897 4.409 1.00 92.88 84 LYS A N 1
ATOM 653 C CA . LYS A 1 84 ? -4.211 10.977 5.198 1.00 92.88 84 LYS A CA 1
ATOM 654 C C . LYS A 1 84 ? -4.482 12.256 4.387 1.00 92.88 84 LYS A C 1
ATOM 656 O O . LYS A 1 84 ? -5.330 13.077 4.747 1.00 92.88 84 LYS A O 1
ATOM 661 N N . THR A 1 85 ? -3.748 12.455 3.297 1.00 94.19 85 THR A N 1
ATOM 662 C CA . THR A 1 85 ? -3.912 13.570 2.355 1.00 94.19 85 THR A CA 1
ATOM 663 C C . THR A 1 85 ? -4.985 13.324 1.295 1.00 94.19 85 THR A C 1
ATOM 665 O O . THR A 1 85 ? -5.312 14.256 0.569 1.00 94.19 85 THR A O 1
ATOM 668 N N . CYS A 1 86 ? -5.571 12.124 1.215 1.00 95.25 86 CYS A N 1
ATOM 669 C CA . CYS A 1 86 ? -6.568 11.785 0.203 1.00 95.25 86 CYS A CA 1
ATOM 670 C C . CYS A 1 86 ? -7.826 12.663 0.322 1.00 95.25 86 CYS A C 1
ATOM 672 O O . CYS A 1 86 ? -8.527 12.641 1.334 1.00 95.25 86 CYS A O 1
ATOM 674 N N . GLU A 1 87 ? -8.150 13.403 -0.739 1.00 93.81 87 GLU A N 1
ATOM 675 C CA . GLU A 1 87 ? -9.322 14.288 -0.780 1.00 93.81 87 GLU A CA 1
ATOM 676 C C . GLU A 1 87 ? -10.638 13.520 -0.673 1.00 93.81 87 GLU A C 1
ATOM 678 O O . GLU A 1 87 ? -11.526 13.924 0.075 1.00 93.81 87 GLU A O 1
ATOM 683 N N . ARG A 1 88 ? -10.739 12.366 -1.352 1.00 93.19 88 ARG A N 1
ATOM 684 C CA . ARG A 1 88 ? -11.926 11.505 -1.259 1.00 93.19 88 ARG A CA 1
ATOM 685 C C . ARG A 1 88 ? -12.137 11.001 0.160 1.00 93.19 88 ARG A C 1
ATOM 687 O O . ARG A 1 88 ? -13.265 10.968 0.612 1.00 93.19 88 ARG A O 1
ATOM 694 N N . PHE A 1 89 ? -11.067 10.656 0.877 1.00 91.56 89 PHE A N 1
ATOM 695 C CA . PHE A 1 89 ? -11.171 10.302 2.293 1.00 91.56 89 PHE A CA 1
ATOM 696 C C . PHE A 1 89 ? -11.677 11.487 3.128 1.00 91.56 89 PHE A C 1
ATOM 698 O O . PHE A 1 89 ? -12.574 11.319 3.947 1.00 91.56 89 PHE A O 1
ATOM 705 N N . ARG A 1 90 ? -11.147 12.695 2.895 1.00 90.00 90 ARG A N 1
ATOM 706 C CA . ARG A 1 90 ? -11.549 13.911 3.625 1.00 90.00 90 ARG A CA 1
ATOM 707 C C . ARG A 1 90 ? -13.004 14.317 3.388 1.00 90.00 90 ARG A C 1
ATOM 709 O O . ARG A 1 90 ? -13.569 14.992 4.243 1.00 90.00 90 ARG A O 1
ATOM 716 N N . SER A 1 91 ? -13.602 13.930 2.261 1.00 91.00 91 SER A N 1
ATOM 717 C CA . SER A 1 91 ? -15.023 14.168 1.992 1.00 91.00 91 SER A CA 1
ATOM 718 C C . SER A 1 91 ? -15.949 13.111 2.606 1.00 91.00 91 SER A C 1
ATOM 720 O O . SER A 1 91 ? -17.157 13.347 2.695 1.00 91.00 91 SER A O 1
ATOM 722 N N . LEU A 1 92 ? -15.418 11.972 3.072 1.00 88.31 92 LEU A N 1
ATOM 723 C CA . LEU A 1 92 ? -16.211 10.972 3.783 1.00 88.31 92 LEU A CA 1
ATOM 724 C C . LEU A 1 92 ? -16.600 11.484 5.170 1.00 88.31 92 LEU A C 1
ATOM 726 O O . LEU A 1 92 ? -15.780 11.990 5.935 1.00 88.31 92 LEU A O 1
ATOM 730 N N . LYS A 1 93 ? -17.860 11.258 5.545 1.00 86.25 93 LYS A N 1
ATOM 731 C CA . LYS A 1 93 ? -18.360 11.502 6.903 1.00 86.25 93 LYS A CA 1
ATOM 732 C C . LYS A 1 93 ? -18.005 10.329 7.824 1.00 86.25 93 LYS A C 1
ATOM 734 O O . LYS A 1 93 ? -18.893 9.653 8.338 1.00 86.25 93 LYS A O 1
ATOM 739 N N . VAL A 1 94 ? -16.710 10.068 8.000 1.00 85.06 94 VAL A N 1
ATOM 740 C 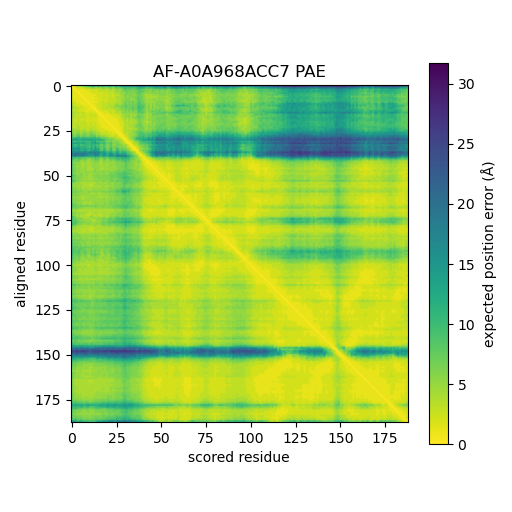CA . VAL A 1 94 ? -16.211 9.056 8.945 1.00 85.06 94 VAL A CA 1
ATOM 741 C C . VAL A 1 94 ? -16.150 9.624 10.356 1.00 85.06 94 VAL A C 1
ATOM 743 O O . VAL A 1 94 ? -15.783 10.785 10.561 1.00 85.06 94 VAL A O 1
ATOM 746 N N . ARG A 1 95 ? -16.512 8.813 11.351 1.00 83.31 95 ARG A N 1
ATOM 747 C CA . ARG A 1 95 ? -16.359 9.207 12.754 1.00 83.31 95 ARG A CA 1
ATOM 748 C C . ARG A 1 95 ? -14.920 8.991 13.180 1.00 83.31 95 ARG A C 1
ATOM 750 O O . ARG A 1 95 ? -14.216 8.141 12.645 1.00 83.31 95 ARG A O 1
ATOM 757 N N . ARG A 1 96 ? -14.480 9.752 14.178 1.00 82.38 96 ARG A N 1
ATOM 758 C CA . ARG A 1 96 ? -13.115 9.634 14.694 1.00 82.38 96 ARG A CA 1
ATOM 759 C C . ARG A 1 96 ? -12.853 8.255 15.306 1.00 82.38 96 ARG A C 1
ATOM 761 O O . ARG A 1 96 ? -11.734 7.770 15.187 1.00 82.38 96 ARG A O 1
ATOM 768 N N . GLU A 1 97 ? -13.846 7.660 15.966 1.00 80.06 97 GLU A N 1
ATOM 769 C CA . GLU A 1 97 ? -13.737 6.320 16.555 1.00 80.06 97 GLU A CA 1
ATOM 770 C C . GLU A 1 97 ? -13.558 5.188 15.533 1.00 80.06 97 GLU A C 1
ATOM 772 O O . GLU A 1 97 ? -12.920 4.194 15.861 1.00 80.06 97 GLU A O 1
ATOM 777 N N . ASP A 1 98 ? -14.042 5.363 14.302 1.00 82.81 98 ASP A N 1
ATOM 778 C CA . ASP A 1 98 ? -13.992 4.336 13.250 1.00 82.81 98 ASP A CA 1
ATOM 779 C C . ASP A 1 98 ? -12.683 4.402 12.444 1.00 82.81 98 ASP A C 1
ATOM 781 O O . ASP A 1 98 ? -12.519 3.735 11.421 1.00 82.81 98 ASP A O 1
ATOM 785 N N . VAL A 1 99 ? -11.750 5.257 12.872 1.00 90.44 99 VAL A N 1
ATOM 786 C CA . VAL A 1 99 ? -10.543 5.595 12.126 1.00 90.44 99 VAL A CA 1
ATOM 787 C C . VAL A 1 99 ? -9.298 5.407 12.982 1.00 90.44 99 VAL A C 1
ATOM 789 O O . VAL A 1 99 ? -9.218 5.854 14.128 1.00 90.44 99 VAL A O 1
ATOM 792 N N . VAL A 1 100 ? -8.275 4.801 12.385 1.00 91.69 100 VAL A N 1
ATOM 793 C CA . VAL A 1 100 ? -6.981 4.532 13.018 1.00 91.69 100 VAL A CA 1
ATOM 794 C C . VAL A 1 100 ? -5.823 4.977 12.127 1.00 91.69 100 VAL A C 1
ATOM 796 O O . VAL A 1 100 ? -5.901 4.930 10.904 1.00 91.69 100 VAL A O 1
ATOM 799 N N . LEU A 1 101 ? -4.719 5.412 12.726 1.00 94.88 101 LEU A N 1
ATOM 800 C CA . LEU A 1 101 ? -3.441 5.554 12.035 1.00 94.88 101 LEU A CA 1
ATOM 801 C C . LEU A 1 101 ? -2.846 4.164 11.833 1.00 94.88 101 LEU A C 1
ATOM 803 O O . LEU A 1 101 ? -2.671 3.423 12.800 1.00 94.88 101 LEU A O 1
ATOM 807 N N . VAL A 1 102 ? -2.511 3.830 10.594 1.00 96.12 102 VAL A N 1
ATOM 808 C CA . VAL A 1 102 ? -2.005 2.503 10.238 1.00 96.12 102 VAL A CA 1
ATOM 809 C C . VAL A 1 102 ? -0.535 2.602 9.868 1.00 96.12 102 VAL A C 1
ATOM 811 O O . VAL A 1 102 ? -0.094 3.539 9.204 1.00 96.12 102 VAL A O 1
ATOM 814 N N . SER A 1 103 ? 0.243 1.630 10.320 1.00 97.06 103 SER A N 1
ATOM 815 C CA . SER A 1 103 ? 1.631 1.451 9.911 1.00 97.06 103 SER A CA 1
ATOM 816 C C . SER A 1 103 ? 1.984 -0.027 9.915 1.00 97.06 103 SER A C 1
ATOM 818 O O . SER A 1 103 ? 1.332 -0.806 10.605 1.00 97.06 103 SER A O 1
ATOM 820 N N . TRP A 1 104 ? 3.024 -0.406 9.177 1.00 97.81 104 TRP A N 1
ATOM 821 C CA . TRP A 1 104 ? 3.504 -1.784 9.137 1.00 97.81 104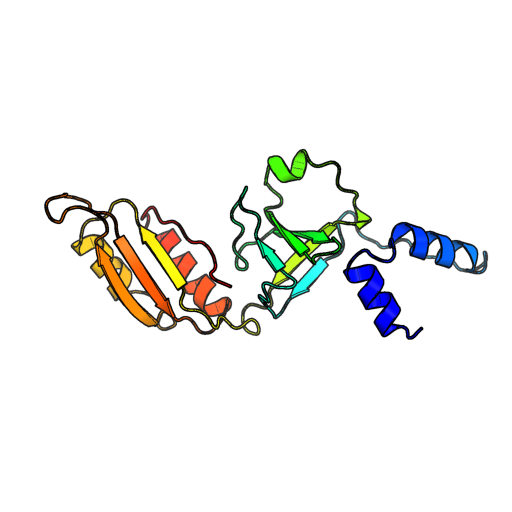 TRP A CA 1
ATOM 822 C C . TRP A 1 104 ? 4.863 -1.945 9.807 1.00 97.81 104 TRP A C 1
ATOM 824 O O . TRP A 1 104 ? 5.741 -1.079 9.711 1.00 97.81 104 TRP A O 1
ATOM 834 N N . ILE A 1 105 ? 5.065 -3.102 10.432 1.00 97.94 105 ILE A N 1
ATOM 835 C CA . ILE A 1 105 ? 6.361 -3.557 10.927 1.00 97.94 105 ILE A CA 1
ATOM 836 C C . ILE A 1 105 ? 7.146 -4.105 9.731 1.00 97.94 105 ILE A C 1
ATOM 838 O O . ILE A 1 105 ? 7.149 -5.299 9.450 1.00 97.94 105 ILE A O 1
ATOM 842 N N . LEU A 1 106 ? 7.836 -3.213 9.014 1.00 97.75 106 LEU A N 1
ATOM 843 C CA . LEU A 1 106 ? 8.359 -3.493 7.669 1.00 97.75 106 LEU A CA 1
ATOM 844 C C . LEU A 1 106 ? 9.218 -4.765 7.541 1.00 97.75 106 LEU A C 1
ATOM 846 O O . LEU A 1 106 ? 9.188 -5.422 6.506 1.00 97.75 106 LEU A O 1
ATOM 850 N N . LYS A 1 107 ? 10.011 -5.098 8.566 1.00 97.50 107 LYS A N 1
ATOM 851 C CA . LYS A 1 107 ? 10.856 -6.305 8.558 1.00 97.50 107 LYS A CA 1
ATOM 852 C C . LYS A 1 107 ? 10.070 -7.589 8.843 1.00 97.50 107 LYS A C 1
ATOM 854 O O . LYS A 1 107 ? 10.478 -8.643 8.375 1.00 97.50 107 LYS A O 1
ATOM 859 N N . ALA A 1 108 ? 8.985 -7.501 9.612 1.00 97.75 108 ALA A N 1
ATOM 860 C CA . ALA A 1 108 ? 8.156 -8.649 9.976 1.00 97.75 108 ALA A CA 1
ATOM 861 C C . ALA A 1 108 ? 7.116 -8.970 8.892 1.00 97.75 108 ALA A C 1
ATOM 863 O O . ALA A 1 108 ? 6.773 -10.131 8.695 1.00 97.75 108 ALA A O 1
ATOM 864 N N . THR A 1 109 ? 6.659 -7.959 8.148 1.00 97.88 109 THR A N 1
ATOM 865 C CA . THR A 1 109 ? 5.650 -8.136 7.101 1.00 97.88 109 THR A CA 1
ATOM 866 C C . THR A 1 109 ? 6.229 -8.706 5.818 1.00 97.88 109 THR A C 1
ATOM 868 O O . THR A 1 109 ? 6.868 -7.992 5.039 1.00 97.88 109 THR A O 1
ATOM 871 N N . ARG A 1 110 ? 5.965 -9.993 5.588 1.00 97.38 110 ARG A N 1
ATOM 872 C CA . ARG A 1 110 ? 6.377 -10.714 4.381 1.00 97.38 110 ARG A CA 1
ATOM 873 C C . ARG A 1 110 ? 5.527 -10.335 3.171 1.00 97.38 110 ARG A C 1
ATOM 875 O O . ARG A 1 110 ? 4.341 -10.046 3.302 1.00 97.38 110 ARG A O 1
ATOM 882 N N . ILE A 1 111 ? 6.149 -10.384 1.999 1.00 97.12 111 ILE A N 1
ATOM 883 C CA . ILE A 1 111 ? 5.475 -10.323 0.702 1.00 97.12 111 ILE A CA 1
ATOM 884 C C . ILE A 1 111 ? 5.619 -11.705 0.072 1.00 97.12 111 ILE A C 1
ATOM 886 O O . ILE A 1 111 ? 6.728 -12.195 -0.122 1.00 97.12 111 ILE A O 1
ATOM 890 N N . THR A 1 112 ? 4.494 -12.359 -0.195 1.00 93.94 112 THR A N 1
ATOM 891 C CA . THR A 1 112 ? 4.470 -13.730 -0.725 1.00 93.94 112 THR A CA 1
ATOM 892 C C . THR A 1 112 ? 4.253 -13.765 -2.231 1.00 93.94 112 THR A C 1
ATOM 894 O O . THR A 1 112 ? 4.776 -14.656 -2.897 1.00 93.94 112 THR A O 1
ATOM 897 N N . LYS A 1 113 ? 3.511 -12.797 -2.777 1.00 95.81 113 LYS A N 1
ATOM 898 C CA . LYS A 1 113 ? 3.255 -12.696 -4.214 1.00 95.81 113 LYS A CA 1
ATOM 899 C C . LYS A 1 113 ? 4.375 -11.941 -4.935 1.00 95.81 113 LYS A C 1
ATOM 901 O O . LYS A 1 113 ? 4.885 -10.958 -4.387 1.00 95.81 113 LYS A O 1
ATOM 906 N N . PRO A 1 114 ? 4.743 -12.348 -6.163 1.00 96.69 114 PRO A N 1
ATOM 907 C CA . PRO A 1 114 ? 5.528 -11.507 -7.058 1.00 96.69 114 PRO A CA 1
ATOM 908 C C . PRO A 1 114 ? 4.873 -10.136 -7.236 1.00 96.69 114 PRO A C 1
ATOM 910 O O . PRO A 1 114 ? 3.652 -10.006 -7.205 1.00 96.69 114 PRO A O 1
ATOM 913 N N . GLN A 1 115 ? 5.705 -9.119 -7.388 1.00 98.25 115 GLN A N 1
ATOM 914 C CA . GLN A 1 115 ? 5.320 -7.725 -7.537 1.00 98.25 115 GLN A CA 1
ATOM 915 C C . GLN A 1 115 ? 5.761 -7.231 -8.911 1.00 98.25 115 GLN A C 1
ATOM 917 O O . GLN A 1 115 ? 6.692 -7.784 -9.499 1.00 98.25 115 GLN A O 1
ATOM 922 N N . HIS A 1 116 ? 5.144 -6.160 -9.397 1.00 97.88 116 HIS A N 1
ATOM 923 C CA . HIS A 1 116 ? 5.524 -5.558 -10.667 1.00 97.88 116 HIS A CA 1
ATOM 924 C C . HIS A 1 116 ? 5.588 -4.032 -10.572 1.00 97.88 116 HIS A C 1
ATOM 926 O O . HIS A 1 116 ? 4.935 -3.404 -9.737 1.00 97.88 116 HIS A O 1
ATOM 932 N N . LEU A 1 117 ? 6.426 -3.436 -11.415 1.00 97.38 117 LEU A N 1
ATOM 933 C CA . LEU A 1 117 ? 6.515 -1.992 -11.623 1.00 97.38 117 LEU A CA 1
ATOM 934 C C . LEU A 1 117 ? 6.192 -1.694 -13.079 1.00 97.38 117 LEU A C 1
ATOM 936 O O . LEU A 1 117 ? 6.798 -2.287 -13.972 1.00 97.38 117 LEU A O 1
ATOM 940 N N . TYR A 1 118 ? 5.290 -0.746 -13.305 1.00 97.50 118 TYR A N 1
ATOM 941 C CA . TYR A 1 118 ? 4.981 -0.250 -14.640 1.00 97.50 118 TYR A CA 1
ATOM 942 C C . TYR A 1 118 ? 5.734 1.055 -14.891 1.00 97.50 118 TYR A C 1
ATOM 944 O O . TYR A 1 118 ? 5.610 2.009 -14.125 1.00 97.50 118 TYR A O 1
ATOM 952 N N . VAL A 1 119 ? 6.520 1.110 -15.962 1.00 96.94 119 VAL A N 1
ATOM 953 C CA . VAL A 1 119 ? 7.235 2.314 -16.398 1.00 96.94 119 VAL A CA 1
ATOM 954 C C . VAL A 1 119 ? 6.663 2.720 -17.757 1.00 96.94 119 VAL A C 1
ATOM 956 O O . VAL A 1 119 ? 6.972 2.057 -18.746 1.00 96.94 119 VAL A O 1
ATOM 959 N N . PRO A 1 120 ? 5.840 3.783 -17.842 1.00 94.88 120 PRO A N 1
ATOM 960 C CA . PRO A 1 120 ? 5.095 4.109 -19.058 1.00 94.88 120 PRO A CA 1
ATOM 961 C C . PRO A 1 120 ? 5.989 4.455 -20.247 1.00 94.88 120 PRO A C 1
ATOM 963 O O . PRO A 1 120 ? 5.659 4.107 -21.372 1.00 94.88 120 PRO A O 1
ATOM 966 N N . GLU A 1 121 ? 7.114 5.131 -20.009 1.00 94.12 121 GLU A N 1
ATOM 967 C CA . GLU A 1 121 ? 8.018 5.556 -21.076 1.00 94.12 121 GLU A CA 1
ATOM 968 C C . GLU A 1 121 ? 9.467 5.596 -20.584 1.00 94.12 121 GLU A C 1
ATOM 970 O O . GLU A 1 121 ? 9.859 6.456 -19.789 1.00 94.12 121 GLU A O 1
ATOM 975 N N . ALA A 1 122 ? 10.311 4.702 -21.098 1.00 94.94 122 ALA A N 1
ATOM 976 C CA . ALA A 1 122 ? 11.750 4.750 -20.855 1.00 94.94 122 ALA A CA 1
ATOM 977 C C . ALA A 1 122 ? 12.542 4.126 -22.005 1.00 94.94 122 ALA A C 1
ATOM 979 O O . ALA A 1 122 ? 12.082 3.206 -22.672 1.00 94.94 122 ALA A O 1
ATOM 980 N N . THR A 1 123 ? 13.772 4.595 -22.233 1.00 94.31 123 THR A N 1
ATOM 981 C CA . THR A 1 123 ? 14.676 3.910 -23.168 1.00 94.31 123 THR A CA 1
ATOM 982 C C . THR A 1 123 ? 15.195 2.616 -22.540 1.00 94.31 123 THR A C 1
ATOM 984 O O . THR A 1 123 ? 15.385 2.542 -21.323 1.00 94.31 123 THR A O 1
ATOM 987 N N . ARG A 1 124 ? 15.525 1.621 -23.373 1.00 93.62 124 ARG A N 1
ATOM 988 C CA . ARG A 1 124 ? 16.149 0.367 -22.921 1.00 93.62 124 ARG A CA 1
ATOM 989 C C . ARG A 1 124 ? 17.363 0.629 -22.027 1.00 93.62 124 ARG A C 1
ATOM 991 O O . ARG A 1 124 ? 17.403 0.168 -20.892 1.00 93.62 124 ARG A O 1
ATOM 998 N N . ASN A 1 125 ? 18.319 1.434 -22.496 1.00 94.44 125 ASN A N 1
ATOM 999 C CA . ASN A 1 125 ? 19.527 1.757 -21.728 1.00 94.44 125 ASN A CA 1
ATOM 1000 C C . ASN A 1 125 ? 19.194 2.347 -20.354 1.00 94.44 125 ASN A C 1
ATOM 1002 O O . ASN A 1 125 ? 19.846 2.015 -19.368 1.00 94.44 125 ASN A O 1
ATOM 1006 N N . ARG A 1 126 ? 18.156 3.185 -20.267 1.00 95.06 126 ARG A N 1
ATOM 1007 C CA . ARG A 1 126 ? 17.754 3.807 -19.009 1.00 95.06 126 ARG A CA 1
ATOM 1008 C C . ARG A 1 126 ? 17.203 2.792 -18.004 1.00 95.06 126 ARG A C 1
ATOM 1010 O O . ARG A 1 126 ? 17.581 2.871 -16.836 1.00 95.06 126 ARG A O 1
ATOM 1017 N N . ILE A 1 127 ? 16.376 1.845 -18.453 1.00 96.19 127 ILE A N 1
ATOM 1018 C CA . ILE A 1 127 ? 15.872 0.742 -17.619 1.00 96.19 127 ILE A CA 1
ATOM 1019 C C . ILE A 1 127 ? 17.030 -0.117 -17.112 1.00 96.19 127 ILE A C 1
ATOM 1021 O O . ILE A 1 127 ? 17.187 -0.284 -15.905 1.00 96.19 127 ILE A O 1
ATOM 1025 N N . PHE A 1 128 ? 17.894 -0.595 -18.012 1.00 95.69 128 PHE A N 1
ATOM 1026 C CA . PHE A 1 128 ? 19.003 -1.476 -17.636 1.00 95.69 128 PHE A CA 1
ATOM 1027 C C . PHE A 1 128 ? 20.015 -0.790 -16.708 1.00 95.69 128 PHE A C 1
ATOM 1029 O O . PHE A 1 128 ? 20.466 -1.414 -15.754 1.00 95.69 128 PHE A O 1
ATOM 1036 N N . MET A 1 129 ? 20.329 0.495 -16.913 1.00 95.62 129 MET A N 1
ATOM 1037 C CA . MET A 1 129 ? 21.186 1.248 -15.987 1.00 95.62 129 MET A CA 1
ATOM 1038 C C . MET A 1 129 ? 20.574 1.376 -14.590 1.00 95.62 129 MET A C 1
ATOM 1040 O O . MET A 1 129 ? 21.293 1.274 -13.603 1.00 95.62 129 MET A O 1
ATOM 1044 N N . MET A 1 130 ? 19.263 1.616 -14.494 1.00 96.00 130 MET A N 1
ATOM 1045 C CA . MET A 1 130 ? 18.577 1.711 -13.204 1.00 96.00 130 MET A CA 1
ATOM 1046 C C . MET A 1 130 ? 18.548 0.350 -12.493 1.00 96.00 130 MET A C 1
ATOM 1048 O O . MET A 1 130 ? 18.810 0.292 -11.292 1.00 96.00 130 MET A O 1
ATOM 1052 N N . LEU A 1 131 ? 18.302 -0.738 -13.228 1.00 97.06 131 LEU A N 1
ATOM 1053 C CA . LEU A 1 131 ? 18.255 -2.092 -12.671 1.00 97.06 131 LEU A CA 1
ATOM 1054 C C . LEU A 1 131 ? 19.637 -2.642 -12.298 1.00 97.06 131 LEU A C 1
ATOM 1056 O O . LEU A 1 131 ? 19.746 -3.374 -11.320 1.00 97.06 131 LEU A O 1
ATOM 1060 N N . ALA A 1 132 ? 20.698 -2.255 -13.013 1.00 96.25 132 ALA A N 1
ATOM 1061 C CA . ALA A 1 132 ? 22.069 -2.694 -12.733 1.00 96.25 132 ALA A CA 1
ATOM 1062 C C . ALA A 1 132 ? 22.561 -2.316 -11.324 1.00 96.25 132 ALA A C 1
ATOM 1064 O O . ALA A 1 132 ? 23.456 -2.963 -10.789 1.00 96.25 132 ALA A O 1
ATOM 1065 N N . VAL A 1 133 ? 21.979 -1.272 -10.729 1.00 96.44 133 VAL A N 1
ATOM 1066 C CA . VAL A 1 133 ? 22.285 -0.795 -9.372 1.00 96.44 133 VAL A CA 1
ATOM 1067 C C . VAL A 1 133 ? 21.082 -0.910 -8.428 1.00 96.44 133 VAL A C 1
ATOM 1069 O O . VAL A 1 133 ? 21.030 -0.226 -7.405 1.00 96.44 133 VAL A O 1
ATOM 1072 N N . ALA A 1 134 ? 20.091 -1.739 -8.770 1.00 97.06 134 ALA A N 1
ATOM 1073 C CA . ALA A 1 134 ? 18.946 -1.985 -7.903 1.00 97.06 134 ALA A CA 1
ATOM 1074 C C . ALA A 1 134 ? 19.373 -2.684 -6.595 1.00 97.06 134 ALA A C 1
ATOM 1076 O O . ALA A 1 134 ? 20.380 -3.396 -6.567 1.00 97.06 134 ALA A O 1
ATOM 1077 N N . PRO A 1 135 ? 18.617 -2.510 -5.495 1.00 97.56 135 PRO A N 1
ATOM 1078 C CA . PRO A 1 135 ? 18.903 -3.202 -4.245 1.00 97.56 135 PRO A CA 1
ATOM 1079 C C . PRO A 1 135 ? 18.939 -4.725 -4.418 1.00 97.56 135 PRO A C 1
ATOM 1081 O O . PRO A 1 135 ? 18.063 -5.298 -5.058 1.00 97.56 135 PRO A O 1
ATOM 1084 N N . ASP A 1 136 ? 19.875 -5.378 -3.730 1.00 96.88 136 ASP A N 1
ATOM 1085 C CA . ASP A 1 136 ? 20.044 -6.840 -3.645 1.00 96.88 136 ASP A CA 1
ATOM 1086 C C . ASP A 1 136 ? 18.765 -7.623 -3.286 1.00 96.88 136 ASP A C 1
ATOM 1088 O O . ASP A 1 136 ? 18.598 -8.789 -3.637 1.00 96.88 136 ASP A O 1
ATOM 1092 N N . LYS A 1 137 ? 17.837 -6.964 -2.589 1.00 96.75 137 LYS A N 1
ATOM 1093 C CA . LYS A 1 137 ? 16.524 -7.498 -2.202 1.00 96.75 137 LYS A CA 1
ATOM 1094 C C . LYS A 1 137 ? 15.551 -7.642 -3.377 1.00 96.75 137 LYS A C 1
ATOM 1096 O O . LYS A 1 137 ? 14.543 -8.326 -3.213 1.00 96.75 137 LYS A O 1
ATOM 1101 N N . MET A 1 138 ? 15.808 -6.993 -4.514 1.00 98.25 138 MET A N 1
ATOM 1102 C CA . MET A 1 138 ? 14.995 -7.093 -5.726 1.00 98.25 138 MET A CA 1
ATOM 1103 C C . MET A 1 138 ? 15.431 -8.303 -6.545 1.00 98.25 138 MET A C 1
ATOM 1105 O O . MET A 1 138 ? 16.455 -8.276 -7.223 1.00 98.25 138 MET A O 1
ATOM 1109 N N . LYS A 1 139 ? 14.634 -9.368 -6.517 1.00 98.00 139 LYS A N 1
ATOM 1110 C CA . LYS A 1 139 ? 14.867 -10.547 -7.354 1.00 98.00 139 LYS A CA 1
ATOM 1111 C C . LYS A 1 139 ? 14.050 -10.407 -8.628 1.00 98.00 139 LYS A C 1
ATOM 1113 O O . LYS A 1 139 ? 12.876 -10.762 -8.637 1.00 98.00 139 LYS A O 1
ATOM 1118 N N . ILE A 1 140 ? 14.650 -9.835 -9.668 1.00 97.94 140 ILE A N 1
ATOM 1119 C CA . ILE A 1 140 ? 13.995 -9.647 -10.969 1.00 97.94 140 ILE A CA 1
ATOM 1120 C C . ILE A 1 140 ? 13.670 -11.024 -11.561 1.00 97.94 140 ILE A C 1
ATOM 1122 O O . ILE A 1 140 ? 14.550 -11.878 -11.648 1.00 97.94 140 ILE A O 1
ATOM 1126 N N . ALA A 1 141 ? 12.409 -11.226 -11.934 1.00 97.06 141 ALA A N 1
ATOM 1127 C CA . ALA A 1 141 ? 11.933 -12.427 -12.608 1.00 97.06 141 ALA A CA 1
ATOM 1128 C C . ALA A 1 141 ? 12.008 -12.246 -14.128 1.00 97.06 141 ALA A C 1
ATOM 1130 O O . ALA A 1 141 ? 12.662 -13.029 -14.813 1.00 97.06 141 ALA A O 1
ATOM 1131 N N . ASP A 1 142 ? 11.407 -11.170 -14.638 1.00 97.25 142 ASP A N 1
ATOM 1132 C CA . ASP A 1 142 ? 11.455 -10.800 -16.047 1.00 97.25 142 ASP A CA 1
ATOM 1133 C C . ASP A 1 142 ? 11.253 -9.289 -16.245 1.00 97.25 142 ASP A C 1
ATOM 1135 O O . ASP A 1 142 ? 10.972 -8.529 -15.310 1.00 97.25 142 ASP A O 1
ATOM 1139 N N . ILE A 1 143 ? 11.489 -8.856 -17.483 1.00 97.25 143 ILE A N 1
ATOM 1140 C CA . ILE A 1 143 ? 11.302 -7.484 -17.941 1.00 97.25 143 ILE A CA 1
ATOM 1141 C C . ILE A 1 143 ? 10.587 -7.563 -19.287 1.00 97.25 143 ILE A C 1
ATOM 1143 O O . ILE A 1 143 ? 11.145 -8.085 -20.257 1.00 97.25 143 ILE A O 1
ATOM 1147 N N . LEU A 1 144 ? 9.374 -7.029 -19.351 1.00 96.25 144 LEU A N 1
ATOM 1148 C CA . LEU A 1 144 ? 8.530 -7.045 -20.538 1.00 96.25 144 LEU A CA 1
ATOM 1149 C C . LEU A 1 144 ? 8.488 -5.657 -21.174 1.00 96.25 144 LEU A C 1
ATOM 1151 O O . LEU A 1 144 ? 8.432 -4.640 -20.483 1.00 96.25 144 LEU A O 1
ATOM 1155 N N . VAL A 1 145 ? 8.496 -5.625 -22.505 1.00 95.12 145 VAL A N 1
ATOM 1156 C CA . VAL A 1 145 ? 8.207 -4.422 -23.292 1.00 95.12 145 VAL A CA 1
ATOM 1157 C C . VAL A 1 145 ? 6.737 -4.492 -23.687 1.00 95.12 145 VAL A C 1
ATOM 1159 O O . VAL A 1 145 ? 6.334 -5.429 -24.373 1.00 95.12 145 VAL A O 1
ATOM 1162 N N . LEU A 1 146 ? 5.939 -3.531 -23.226 1.00 90.94 146 LEU A N 1
ATOM 1163 C CA . LEU A 1 146 ? 4.481 -3.526 -23.389 1.00 90.94 146 LEU A CA 1
ATOM 1164 C C . LEU A 1 146 ? 3.996 -2.715 -24.598 1.00 90.94 146 LEU A C 1
ATOM 1166 O O . LEU A 1 146 ? 2.812 -2.752 -24.926 1.00 90.94 146 LEU A O 1
ATOM 1170 N N . SER A 1 147 ? 4.887 -1.982 -25.262 1.00 84.06 147 SER A N 1
ATOM 1171 C CA . SER A 1 147 ? 4.568 -1.211 -26.464 1.00 84.06 147 SER A CA 1
ATOM 1172 C C . SER A 1 147 ? 5.357 -1.691 -27.683 1.00 84.06 147 SER A C 1
ATOM 1174 O O . SER A 1 147 ? 6.082 -2.690 -27.630 1.00 84.06 147 SER A O 1
ATOM 1176 N N . ARG A 1 148 ? 5.166 -1.032 -28.832 1.00 77.00 148 ARG A N 1
ATOM 1177 C CA . ARG A 1 148 ? 5.839 -1.448 -30.065 1.00 77.00 148 ARG A CA 1
ATOM 1178 C C . ARG A 1 148 ? 7.348 -1.227 -29.944 1.00 77.00 148 ARG A C 1
ATOM 1180 O O . ARG A 1 148 ? 7.809 -0.215 -29.427 1.00 77.00 148 ARG A O 1
ATOM 1187 N N . ILE A 1 149 ? 8.123 -2.181 -30.458 1.00 66.62 149 ILE A N 1
ATOM 1188 C CA . ILE A 1 149 ? 9.593 -2.208 -30.344 1.00 66.62 149 ILE A CA 1
ATOM 1189 C C . ILE A 1 149 ? 10.270 -0.995 -31.011 1.00 66.62 149 ILE A C 1
ATOM 1191 O O . ILE A 1 149 ? 11.383 -0.634 -30.633 1.00 66.62 149 ILE A O 1
ATOM 1195 N N . ASP A 1 150 ? 9.624 -0.370 -31.996 1.00 73.50 150 ASP A N 1
ATOM 1196 C CA . ASP A 1 150 ? 10.129 0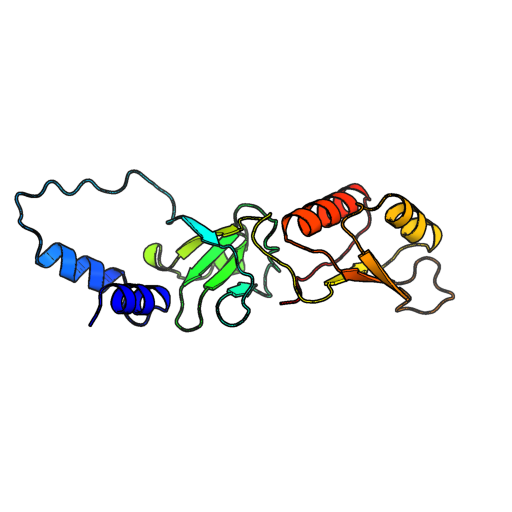.794 -32.732 1.00 73.50 150 ASP A CA 1
ATOM 1197 C C . ASP A 1 150 ? 9.924 2.132 -32.000 1.00 73.50 150 ASP A C 1
ATOM 1199 O O . ASP A 1 150 ? 10.456 3.164 -32.424 1.00 73.50 150 ASP A O 1
ATOM 1203 N N . GLU A 1 151 ? 9.209 2.136 -30.874 1.00 80.69 151 GLU A N 1
ATOM 1204 C CA . GLU A 1 151 ? 9.089 3.321 -30.036 1.00 80.69 151 GLU A CA 1
ATOM 1205 C C . GLU A 1 151 ? 10.437 3.689 -29.406 1.00 80.69 151 GLU A C 1
ATOM 1207 O O . GLU A 1 151 ? 11.161 2.866 -28.849 1.00 80.69 151 GLU A O 1
ATOM 1212 N N . LYS A 1 152 ? 10.779 4.982 -29.431 1.00 84.94 152 LYS A N 1
ATOM 1213 C CA . LYS A 1 152 ? 12.028 5.478 -28.822 1.00 84.94 152 LYS A CA 1
ATOM 1214 C C . LYS A 1 152 ? 12.050 5.318 -27.298 1.00 84.94 152 LYS A C 1
ATOM 1216 O O . LYS A 1 152 ? 13.127 5.253 -26.705 1.00 84.94 152 LYS A O 1
ATOM 1221 N N . LYS A 1 153 ? 10.875 5.317 -26.666 1.00 90.56 153 LYS A N 1
ATOM 1222 C CA . LYS A 1 153 ? 10.679 5.184 -25.220 1.00 90.56 153 LYS A CA 1
ATOM 1223 C C . LYS A 1 153 ? 9.477 4.272 -24.963 1.00 90.56 153 LYS A C 1
ATOM 1225 O O . LYS A 1 153 ? 8.405 4.793 -24.675 1.00 90.56 153 LYS A O 1
ATOM 1230 N N . PRO A 1 154 ? 9.637 2.950 -25.108 1.00 93.62 154 PRO A N 1
ATOM 1231 C CA . PRO A 1 154 ? 8.520 2.048 -24.921 1.00 93.62 154 PRO A CA 1
ATOM 1232 C C . PRO A 1 154 ? 8.074 1.981 -23.455 1.00 93.62 154 PRO A C 1
ATOM 1234 O O . PRO A 1 154 ? 8.801 2.419 -22.551 1.00 93.62 154 PRO A O 1
ATOM 1237 N N . ALA A 1 155 ? 6.898 1.395 -23.244 1.00 95.50 155 ALA A N 1
ATOM 1238 C CA . ALA A 1 155 ? 6.385 1.033 -21.930 1.00 95.50 155 ALA A CA 1
ATOM 1239 C C . ALA A 1 155 ? 7.011 -0.281 -21.447 1.00 95.50 155 ALA A C 1
ATOM 1241 O O . ALA A 1 155 ? 7.221 -1.207 -22.236 1.00 95.50 155 ALA A O 1
ATOM 1242 N N . TRP A 1 156 ? 7.289 -0.372 -20.149 1.00 96.69 156 TRP A N 1
ATOM 1243 C CA . TRP A 1 156 ? 7.941 -1.522 -19.529 1.00 96.69 156 TRP A CA 1
ATOM 1244 C C . TRP A 1 156 ? 7.158 -2.030 -18.332 1.00 96.69 156 TRP A C 1
ATOM 1246 O O . TRP A 1 156 ? 6.634 -1.247 -17.539 1.00 96.69 156 TRP A O 1
ATOM 1256 N N . GLU A 1 157 ? 7.184 -3.342 -18.154 1.00 97.81 157 GLU A N 1
ATOM 1257 C CA . GLU A 1 157 ? 6.776 -4.004 -16.924 1.00 97.81 157 GLU A CA 1
ATOM 1258 C C . GLU A 1 157 ? 7.970 -4.769 -16.364 1.00 97.81 157 GLU A C 1
ATOM 1260 O O . GLU A 1 157 ? 8.646 -5.505 -17.082 1.00 97.81 157 GLU A O 1
ATOM 1265 N N . ILE A 1 158 ? 8.278 -4.538 -15.092 1.00 98.19 158 ILE A N 1
ATOM 1266 C CA . ILE A 1 158 ? 9.395 -5.184 -14.404 1.00 98.19 158 ILE A CA 1
ATOM 1267 C C . ILE A 1 158 ? 8.807 -6.052 -13.305 1.00 98.19 158 ILE A C 1
ATOM 1269 O O . ILE A 1 158 ? 8.348 -5.522 -12.292 1.00 98.19 158 ILE A O 1
ATOM 1273 N N . ASN A 1 159 ? 8.859 -7.368 -13.490 1.00 98.31 159 ASN A N 1
ATOM 1274 C CA . ASN A 1 159 ? 8.378 -8.346 -12.524 1.00 98.31 159 ASN A CA 1
ATOM 1275 C C . ASN A 1 159 ? 9.503 -8.738 -11.567 1.00 98.31 159 ASN A C 1
ATOM 1277 O O . ASN A 1 159 ? 10.622 -9.049 -11.983 1.00 98.31 159 ASN A O 1
ATOM 1281 N N . PHE A 1 160 ? 9.232 -8.728 -10.265 1.00 98.56 160 PHE A N 1
ATOM 1282 C CA . PHE A 1 160 ? 10.226 -9.037 -9.244 1.00 98.56 160 PHE A CA 1
ATOM 1283 C C . PHE A 1 160 ? 9.615 -9.676 -7.999 1.00 98.56 160 PHE A C 1
ATOM 1285 O O . PHE A 1 160 ? 8.478 -9.421 -7.616 1.00 98.56 160 PHE A O 1
ATOM 1292 N N . ALA A 1 161 ? 10.414 -10.479 -7.308 1.00 98.44 161 ALA A N 1
ATOM 1293 C CA . ALA A 1 161 ? 10.126 -10.927 -5.956 1.00 98.44 161 ALA A CA 1
ATOM 1294 C C . ALA A 1 161 ? 10.926 -10.104 -4.939 1.00 98.44 161 ALA A C 1
ATOM 1296 O O . ALA A 1 161 ? 12.047 -9.655 -5.199 1.00 98.44 161 ALA A O 1
ATOM 1297 N N . VAL A 1 162 ? 10.353 -9.931 -3.752 1.00 98.31 162 VAL A N 1
ATOM 1298 C CA . VAL A 1 162 ? 10.990 -9.283 -2.606 1.00 98.31 162 VAL A CA 1
ATOM 1299 C C . VAL A 1 162 ? 10.459 -9.919 -1.326 1.00 98.31 162 VAL A C 1
ATOM 1301 O O . VAL A 1 162 ? 9.294 -10.281 -1.251 1.00 98.31 162 VAL A O 1
ATOM 1304 N N . GLU A 1 163 ? 11.314 -10.092 -0.322 1.00 98.00 163 GLU A N 1
ATOM 1305 C CA . GLU A 1 163 ? 10.978 -10.892 0.864 1.00 98.00 163 GLU A CA 1
ATOM 1306 C C . GLU A 1 163 ? 9.943 -10.224 1.785 1.00 98.00 163 GLU A C 1
ATOM 1308 O O . GLU A 1 163 ? 9.060 -10.879 2.339 1.00 98.00 163 GLU A O 1
ATOM 1313 N N . ASN A 1 164 ? 10.075 -8.916 1.998 1.00 98.25 164 ASN A N 1
ATOM 1314 C CA . ASN A 1 164 ? 9.301 -8.177 2.991 1.00 98.25 164 ASN A CA 1
ATOM 1315 C C . ASN A 1 164 ? 9.157 -6.697 2.618 1.00 98.25 164 ASN A C 1
ATOM 1317 O O . ASN A 1 164 ? 9.830 -6.180 1.719 1.00 98.25 164 ASN A O 1
ATOM 1321 N N . LEU A 1 165 ? 8.296 -5.992 3.354 1.00 98.38 165 LEU A N 1
ATOM 1322 C CA . LEU A 1 165 ? 8.051 -4.563 3.153 1.00 98.38 165 LEU A CA 1
ATOM 1323 C C . LEU A 1 165 ? 9.304 -3.694 3.345 1.00 98.38 165 LEU A C 1
ATOM 1325 O O . LEU A 1 165 ? 9.390 -2.606 2.772 1.00 98.38 165 LEU A O 1
ATOM 1329 N N . HIS A 1 166 ? 10.287 -4.138 4.133 1.00 98.44 166 HIS A N 1
ATOM 1330 C CA . HIS A 1 166 ? 11.557 -3.426 4.265 1.00 98.44 166 HIS A CA 1
ATOM 1331 C C . HIS A 1 166 ? 12.346 -3.457 2.952 1.00 98.44 166 HIS A C 1
ATOM 1333 O O . HIS A 1 166 ? 12.805 -2.406 2.502 1.00 98.44 166 HIS A O 1
ATOM 1339 N N . GLY A 1 167 ? 12.438 -4.624 2.310 1.00 98.44 167 GLY A N 1
ATOM 1340 C CA . GLY A 1 167 ? 13.015 -4.755 0.976 1.00 98.44 167 GLY A CA 1
ATOM 1341 C C . GLY A 1 167 ? 12.246 -3.952 -0.064 1.00 98.44 167 GLY A C 1
ATOM 1342 O O . GLY A 1 167 ? 12.862 -3.183 -0.801 1.00 98.44 167 GLY A O 1
ATOM 1343 N N . LEU A 1 168 ? 10.911 -4.033 -0.060 1.00 98.50 168 LEU A N 1
ATOM 1344 C CA . LEU A 1 168 ? 10.080 -3.257 -0.981 1.00 98.50 168 LEU A CA 1
ATOM 1345 C C . LEU A 1 168 ? 10.339 -1.754 -0.833 1.00 98.50 168 LEU A C 1
ATOM 1347 O O . LEU A 1 168 ? 10.515 -1.054 -1.824 1.00 98.50 168 LEU A O 1
ATOM 1351 N N . LYS A 1 169 ? 10.441 -1.250 0.402 1.00 98.19 169 LYS A N 1
ATOM 1352 C CA . LYS A 1 169 ? 10.743 0.163 0.653 1.00 98.19 169 LYS A CA 1
ATOM 1353 C C . LYS A 1 169 ? 12.086 0.587 0.060 1.00 98.19 169 LYS A C 1
ATOM 1355 O O . LYS A 1 169 ? 12.175 1.682 -0.494 1.00 98.19 169 LYS A O 1
ATOM 1360 N N . SER A 1 170 ? 13.121 -0.246 0.179 1.00 98.31 170 SER A N 1
ATOM 1361 C CA . SER A 1 170 ? 14.423 0.019 -0.443 1.00 98.31 170 SER A CA 1
ATOM 1362 C C . SER A 1 170 ? 14.313 0.099 -1.966 1.00 98.31 170 SER A C 1
ATOM 1364 O O . SER A 1 170 ? 14.899 1.003 -2.556 1.00 98.31 170 SER A O 1
ATOM 1366 N N . ILE A 1 171 ? 13.531 -0.792 -2.582 1.00 98.19 171 ILE A N 1
ATOM 1367 C CA . ILE A 1 171 ? 13.288 -0.813 -4.032 1.00 98.19 171 ILE A CA 1
ATOM 1368 C C . ILE A 1 171 ? 12.541 0.450 -4.464 1.00 98.19 171 ILE A C 1
ATOM 1370 O O . ILE A 1 171 ? 13.035 1.186 -5.306 1.00 98.19 171 ILE A O 1
ATOM 1374 N N . LEU A 1 172 ? 11.411 0.779 -3.838 1.00 97.38 172 LEU A N 1
ATOM 1375 C CA . LEU A 1 172 ? 10.640 1.973 -4.200 1.00 97.38 172 LEU A CA 1
ATOM 1376 C C . LEU A 1 172 ? 11.460 3.261 -4.031 1.00 97.38 172 LEU A C 1
ATOM 1378 O O . LEU A 1 172 ? 11.470 4.103 -4.919 1.00 97.38 172 LEU A O 1
ATOM 1382 N N . THR A 1 173 ? 12.252 3.365 -2.957 1.00 97.00 173 THR A N 1
ATOM 1383 C CA . THR A 1 173 ? 13.159 4.509 -2.743 1.00 97.00 173 THR A CA 1
ATOM 1384 C C . THR A 1 173 ? 14.226 4.615 -3.843 1.00 97.00 173 THR A C 1
ATOM 1386 O O . THR A 1 173 ? 14.647 5.717 -4.193 1.00 97.00 173 THR A O 1
ATOM 1389 N N . HIS A 1 174 ? 14.703 3.485 -4.372 1.00 97.31 174 HIS A N 1
ATOM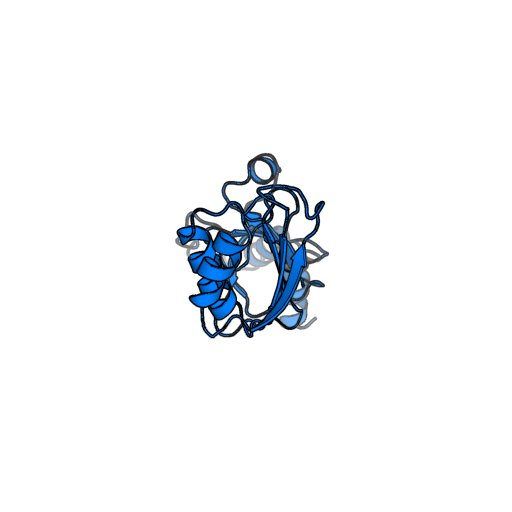 1390 C CA . HIS A 1 174 ? 15.638 3.455 -5.500 1.00 97.31 174 HIS A CA 1
ATOM 1391 C C . HIS A 1 174 ? 14.991 4.006 -6.774 1.00 97.31 174 HIS A C 1
ATOM 1393 O O . HIS A 1 174 ? 15.560 4.882 -7.426 1.00 97.31 174 HIS A O 1
ATOM 1399 N N . PHE A 1 175 ? 13.768 3.567 -7.075 1.00 96.44 175 PHE A N 1
ATOM 1400 C CA . PHE A 1 175 ? 13.004 4.067 -8.217 1.00 96.44 175 PHE A CA 1
ATOM 1401 C C . PHE A 1 175 ? 12.647 5.553 -8.067 1.00 96.44 175 PHE A C 1
ATOM 1403 O O . PHE A 1 175 ? 12.847 6.309 -9.017 1.00 96.44 175 PHE A O 1
ATOM 1410 N N . ASP A 1 176 ? 12.255 6.010 -6.875 1.00 95.44 176 ASP A N 1
ATOM 1411 C CA . ASP A 1 176 ? 11.983 7.428 -6.591 1.00 95.44 176 ASP A CA 1
ATOM 1412 C C . ASP A 1 176 ? 13.200 8.321 -6.901 1.00 95.44 176 ASP A C 1
ATOM 1414 O O . ASP A 1 176 ? 13.071 9.406 -7.467 1.00 95.44 176 ASP A O 1
ATOM 1418 N N . LYS A 1 177 ? 14.415 7.849 -6.586 1.00 95.94 177 LYS A N 1
ATOM 1419 C CA . LYS A 1 177 ? 15.674 8.565 -6.870 1.00 95.94 177 LYS A CA 1
ATOM 1420 C C . LYS A 1 177 ? 16.101 8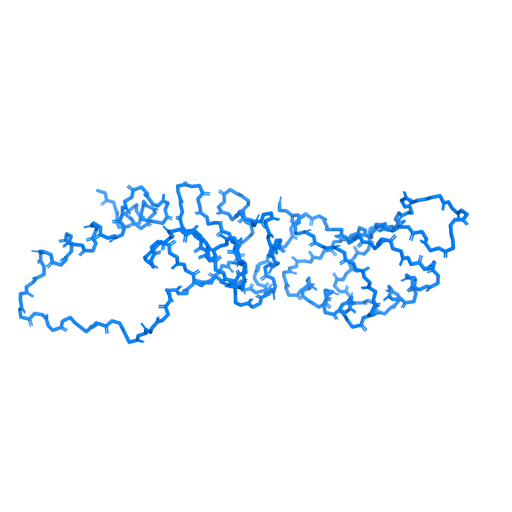.497 -8.334 1.00 95.94 177 LYS A C 1
ATOM 1422 O O . LYS A 1 177 ? 16.957 9.272 -8.756 1.00 95.94 177 LYS A O 1
ATOM 1427 N N . SER A 1 178 ? 15.536 7.577 -9.110 1.00 92.25 178 SER A N 1
ATOM 1428 C CA . SER A 1 178 ? 15.894 7.391 -10.515 1.00 92.25 178 SER A CA 1
ATOM 1429 C C . SER A 1 178 ? 15.286 8.455 -11.435 1.00 92.25 178 SER A C 1
ATOM 1431 O O . SER A 1 178 ? 15.649 8.511 -12.606 1.00 92.25 178 SER A O 1
ATOM 1433 N N . ASN A 1 179 ? 14.377 9.308 -10.949 1.00 88.75 179 ASN A N 1
ATOM 1434 C CA . ASN A 1 179 ? 13.661 10.287 -11.777 1.00 88.75 179 ASN A CA 1
ATOM 1435 C C . ASN A 1 179 ? 12.956 9.648 -12.998 1.00 88.75 179 ASN A C 1
ATOM 1437 O O . ASN A 1 179 ? 12.778 10.290 -14.033 1.00 88.75 179 ASN A O 1
ATOM 1441 N N . LEU A 1 180 ? 12.617 8.358 -12.900 1.00 92.00 180 LEU A N 1
ATOM 1442 C CA . LEU A 1 180 ? 11.749 7.658 -13.838 1.00 92.00 180 LEU A CA 1
ATOM 1443 C C . LEU A 1 180 ? 10.324 7.733 -13.313 1.00 92.00 180 LEU A C 1
ATOM 1445 O O . LEU A 1 180 ? 10.079 7.417 -12.151 1.00 92.00 180 LEU A O 1
ATOM 1449 N N . GLY A 1 181 ? 9.389 8.132 -14.173 1.00 94.06 181 GLY A N 1
ATOM 1450 C CA . GLY A 1 181 ? 7.976 7.940 -13.878 1.00 94.06 181 GLY A CA 1
ATOM 1451 C C . GLY A 1 181 ? 7.695 6.444 -13.794 1.00 94.06 181 GLY A C 1
ATOM 1452 O O . GLY A 1 181 ? 8.069 5.707 -14.703 1.00 94.06 181 GLY A O 1
ATOM 1453 N N . TYR A 1 182 ? 7.081 5.996 -12.705 1.00 96.56 182 TYR A N 1
ATOM 1454 C CA . TYR A 1 182 ? 6.673 4.609 -12.537 1.00 96.56 182 TYR A CA 1
ATOM 1455 C C . TYR A 1 182 ? 5.370 4.532 -11.743 1.00 96.56 182 TYR A C 1
ATOM 1457 O O . TYR A 1 182 ? 5.064 5.407 -10.929 1.00 96.56 182 TYR A O 1
ATOM 1465 N N . GLU A 1 183 ? 4.623 3.458 -11.959 1.00 95.75 183 GLU A N 1
ATOM 1466 C CA . GLU A 1 183 ? 3.466 3.083 -11.162 1.00 95.75 183 GLU A CA 1
ATOM 1467 C C . GLU A 1 183 ? 3.747 1.787 -10.404 1.00 95.75 183 GLU A C 1
ATOM 1469 O O . GLU A 1 183 ? 4.393 0.866 -10.907 1.00 95.75 183 GLU A O 1
ATOM 1474 N N . PHE A 1 184 ? 3.253 1.737 -9.170 1.00 96.38 184 PHE A N 1
ATOM 1475 C CA . PHE A 1 184 ? 3.334 0.572 -8.304 1.00 96.38 184 PHE A CA 1
ATOM 1476 C C . PHE A 1 184 ? 2.022 0.406 -7.548 1.00 96.38 184 PHE A C 1
ATOM 1478 O O . PHE A 1 184 ? 1.549 1.349 -6.903 1.00 96.38 184 PHE A O 1
ATOM 1485 N N . VAL A 1 185 ? 1.481 -0.805 -7.579 1.00 94.19 185 VAL A N 1
ATOM 1486 C CA . VAL A 1 185 ? 0.387 -1.249 -6.718 1.00 94.19 185 VAL A CA 1
ATOM 1487 C C . VAL A 1 185 ? 0.849 -2.538 -6.052 1.00 94.19 185 VAL A C 1
ATOM 1489 O O . VAL A 1 185 ? 1.453 -3.387 -6.697 1.00 94.19 185 VAL A O 1
ATOM 1492 N N . ILE A 1 186 ? 0.624 -2.649 -4.743 1.00 94.25 186 ILE A N 1
ATOM 1493 C CA . ILE A 1 186 ? 0.983 -3.857 -4.003 1.00 94.25 186 ILE A CA 1
ATOM 1494 C C . ILE A 1 186 ? 0.061 -5.007 -4.426 1.00 94.25 186 ILE A C 1
ATOM 1496 O O . ILE A 1 186 ? -1.159 -4.892 -4.321 1.00 94.25 186 ILE A O 1
ATOM 1500 N N . GLU A 1 187 ? 0.651 -6.116 -4.857 1.00 92.81 187 GLU A N 1
ATOM 1501 C CA . GLU A 1 187 ? -0.060 -7.373 -5.091 1.00 92.81 187 GLU A CA 1
ATOM 1502 C C . GLU A 1 187 ? -0.161 -8.143 -3.766 1.00 92.81 187 GLU A C 1
ATOM 1504 O O . GLU A 1 187 ? 0.866 -8.472 -3.158 1.00 92.81 187 GLU A O 1
ATOM 1509 N N . GLN A 1 188 ? -1.394 -8.395 -3.306 1.00 85.69 188 GLN A N 1
ATOM 1510 C CA . GLN A 1 188 ? -1.726 -9.090 -2.048 1.00 85.69 188 GLN A CA 1
ATOM 1511 C C . GLN A 1 188 ? -2.206 -10.506 -2.305 1.00 85.69 188 GLN A C 1
ATOM 1513 O O . GLN A 1 188 ? -3.118 -10.662 -3.148 1.00 85.69 188 GLN A O 1
#

Radius of gyration: 21.42 Å; Cα contacts (8 Å, |Δi|>4): 295; chains: 1; bounding box: 45×29×75 Å

Mean predicted aligned error: 5.82 Å

Sequence (188 aa):
ESLEQLFLNVGVAEVSYRELRRKIMDVLPEELNIKKPVGRGPNKISLDTLDPAVIKFSACCKPKPTEKDLIGILNERGISVHQKTCERFRSLKVRREDVVLVSWILKATRITKPQHLYVPEATRNRIFMMLAVAPDKMKIADILVLSRIDEKKPAWEINFAVENLHGLKSILTHFDKSNLGYEFVIEQ